Protein AF-A0A1F5NPY0-F1 (afdb_monomer_lite)

Secondary structure (DSSP, 8-state):
--TTTTS---HHHHHHHHHHHHHHHHHHHHHHHHHHHHH-GGGGGGHHHHHHHHHHHHHHHHHHHHHHHS-HHHHHHHHHHHHHHHHHHHHHTTT-SS--HHHHHHHHHHHHHHHHHHHHHHHHHHH-SS-HHHHHHHHHHHHHHHHHHHHHS---BPP-S-GGGGGGGG-B-SSPPHHHHHHHHHHHHHHHHHHHHHHH-----

Radius of gyration: 17.61 Å; chains: 1; bounding box: 34×52×44 Å

Structure (mmCIF, N/CA/C/O backbone):
data_AF-A0A1F5NPY0-F1
#
_entry.id   AF-A0A1F5NPY0-F1
#
loop_
_atom_site.group_PDB
_atom_site.id
_atom_site.type_symbol
_atom_site.label_atom_id
_atom_site.label_alt_id
_atom_site.label_comp_id
_atom_site.label_asym_id
_atom_site.label_entity_id
_atom_site.label_seq_id
_atom_site.pdbx_PDB_ins_code
_atom_site.Cartn_x
_atom_site.Cartn_y
_atom_site.Cartn_z
_atom_site.occupancy
_atom_site.B_iso_or_equiv
_atom_site.auth_seq_id
_atom_site.auth_comp_id
_atom_site.auth_asym_id
_atom_site.auth_atom_id
_atom_site.pdbx_PDB_model_num
ATOM 1 N N . MET A 1 1 ? -0.249 -7.96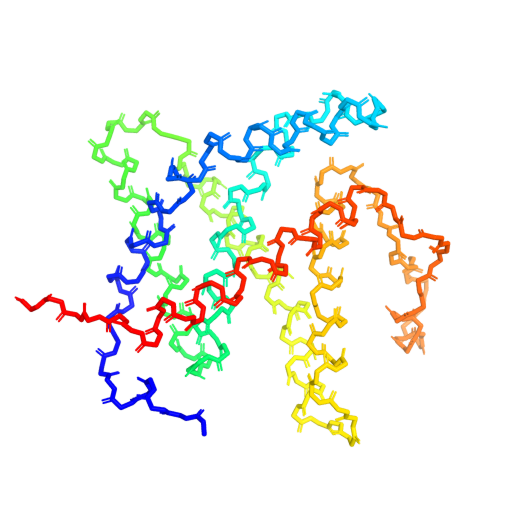4 24.743 1.00 43.44 1 MET A N 1
ATOM 2 C CA . MET A 1 1 ? 0.203 -7.054 23.668 1.00 43.44 1 MET A CA 1
ATOM 3 C C . MET A 1 1 ? -1.001 -6.257 23.129 1.00 43.44 1 MET A C 1
ATOM 5 O O . MET A 1 1 ? -1.410 -6.492 22.010 1.00 43.44 1 MET A O 1
ATOM 9 N N . PHE A 1 2 ? -1.607 -5.355 23.927 1.00 47.31 2 PHE A N 1
ATOM 10 C CA . PHE A 1 2 ? -2.921 -4.735 23.606 1.00 47.31 2 PHE A CA 1
ATOM 11 C C . PHE A 1 2 ? -3.105 -3.284 24.116 1.00 47.31 2 PHE A C 1
ATOM 13 O O . PHE A 1 2 ? -4.225 -2.804 24.258 1.00 47.31 2 PHE A O 1
ATOM 20 N N . ASN A 1 3 ? -2.031 -2.546 24.424 1.00 46.94 3 ASN A N 1
ATOM 21 C CA . ASN A 1 3 ? -2.170 -1.213 25.041 1.00 46.94 3 ASN A CA 1
ATOM 22 C C . ASN A 1 3 ? -2.621 -0.097 24.080 1.00 46.94 3 ASN A C 1
ATOM 24 O O . ASN A 1 3 ? -3.002 0.969 24.556 1.00 46.94 3 ASN A O 1
ATOM 28 N N . PHE A 1 4 ? -2.627 -0.329 22.763 1.00 49.50 4 PHE A N 1
ATOM 29 C CA . PHE A 1 4 ? -3.180 0.639 21.809 1.00 49.50 4 PHE A CA 1
ATOM 30 C C . PHE A 1 4 ? -4.717 0.693 21.881 1.00 49.50 4 PHE A C 1
ATOM 32 O O . PHE A 1 4 ? -5.277 1.781 21.843 1.00 49.50 4 PHE A O 1
ATOM 39 N N . LEU A 1 5 ? -5.384 -0.441 22.152 1.00 50.06 5 LEU A N 1
ATOM 40 C CA . LEU A 1 5 ? -6.846 -0.533 22.318 1.00 50.06 5 LEU A CA 1
ATOM 41 C C . LEU A 1 5 ? -7.403 0.317 23.475 1.00 50.06 5 LEU A C 1
ATOM 43 O O . LEU A 1 5 ? -8.583 0.654 23.479 1.00 50.06 5 LEU A O 1
ATOM 47 N N . LYS A 1 6 ? -6.579 0.657 24.479 1.00 50.97 6 LYS A N 1
ATOM 48 C CA . LYS A 1 6 ? -7.020 1.469 25.629 1.00 50.97 6 LYS A CA 1
ATOM 49 C C . LYS A 1 6 ? -7.107 2.962 25.314 1.00 50.97 6 LYS A C 1
ATOM 51 O O . LYS A 1 6 ? -7.792 3.688 26.030 1.00 50.97 6 LYS A O 1
ATOM 56 N N . LYS A 1 7 ? -6.418 3.433 24.272 1.00 59.09 7 LYS A N 1
ATOM 57 C CA . LYS A 1 7 ? -6.565 4.803 23.777 1.00 59.09 7 LYS A CA 1
ATOM 58 C C . LYS A 1 7 ? -7.704 4.791 22.760 1.00 59.09 7 LYS A C 1
ATOM 60 O O . LYS A 1 7 ? -7.683 3.977 21.845 1.00 59.09 7 LYS A O 1
ATOM 65 N N . LYS A 1 8 ? -8.697 5.677 22.897 1.00 63.88 8 LYS A N 1
ATOM 66 C CA . LYS A 1 8 ? -9.671 5.897 21.817 1.00 63.88 8 LYS A CA 1
ATOM 67 C C . LYS A 1 8 ? -8.909 6.442 20.615 1.00 63.88 8 LYS A C 1
ATOM 69 O O . LYS A 1 8 ? -8.527 7.605 20.607 1.00 63.88 8 LYS A O 1
ATOM 74 N N . VAL A 1 9 ? -8.641 5.580 19.647 1.00 70.00 9 VAL A N 1
ATOM 75 C CA . VAL A 1 9 ? -8.026 5.951 18.379 1.00 70.00 9 VAL A CA 1
ATOM 76 C C . VAL A 1 9 ? -9.065 6.706 17.563 1.00 70.00 9 VAL A C 1
ATOM 78 O O . VAL A 1 9 ? -10.183 6.224 17.431 1.00 70.00 9 VAL A O 1
ATOM 81 N N . ASN A 1 10 ? -8.721 7.880 17.035 1.00 84.94 10 ASN A N 1
ATOM 82 C CA . ASN A 1 10 ? -9.576 8.591 16.090 1.00 84.94 10 ASN A CA 1
ATOM 83 C C . ASN A 1 10 ? -9.236 8.120 14.662 1.00 84.94 10 ASN A C 1
ATOM 85 O O . ASN A 1 10 ? -8.173 8.493 14.152 1.00 84.94 10 ASN A O 1
ATOM 89 N N . PRO A 1 11 ? -10.102 7.327 13.998 1.00 86.44 11 PRO A N 1
ATOM 90 C CA . PRO A 1 11 ? -9.787 6.762 12.687 1.00 86.44 11 PRO A CA 1
ATOM 91 C C . PRO A 1 11 ? -9.548 7.831 11.619 1.00 86.44 11 PRO A C 1
ATOM 93 O O . PRO A 1 11 ? -8.717 7.643 10.736 1.00 86.44 11 PRO A O 1
ATOM 96 N N . PHE A 1 12 ? -10.216 8.984 11.732 1.00 87.75 12 PHE A N 1
ATOM 97 C CA . PHE A 1 12 ? -10.055 10.089 10.791 1.00 87.75 12 PHE A CA 1
ATOM 98 C C . PHE A 1 12 ? -8.667 10.729 10.886 1.00 87.75 12 PHE A C 1
ATOM 100 O O . PHE A 1 12 ? -8.057 11.017 9.862 1.00 87.75 12 PHE A O 1
ATOM 107 N N . GLN A 1 13 ? -8.137 10.920 12.097 1.00 86.81 13 GLN A N 1
ATOM 108 C CA . GLN A 1 13 ? -6.792 11.483 12.278 1.00 86.81 13 GLN A CA 1
ATOM 109 C C . GLN A 1 13 ? -5.709 10.547 11.735 1.00 86.81 13 GLN A C 1
ATOM 111 O O . GLN A 1 13 ? -4.764 11.008 11.099 1.00 86.81 13 GLN A O 1
ATOM 116 N N . ILE A 1 14 ? -5.864 9.235 11.935 1.00 88.81 14 ILE A N 1
ATOM 117 C CA . ILE A 1 14 ? -4.941 8.245 11.366 1.00 88.81 14 ILE A CA 1
ATOM 118 C C . ILE A 1 14 ? -5.037 8.223 9.844 1.00 88.81 14 ILE A C 1
ATOM 120 O O . ILE A 1 14 ? -4.008 8.221 9.175 1.00 88.81 14 ILE A O 1
ATOM 124 N N . ALA A 1 15 ? -6.248 8.246 9.290 1.00 90.00 15 ALA A N 1
ATOM 125 C CA . ALA A 1 15 ? -6.445 8.321 7.849 1.00 90.00 15 ALA A CA 1
ATOM 126 C C . ALA A 1 15 ? -5.827 9.593 7.249 1.00 90.00 15 ALA A C 1
ATOM 128 O O . ALA A 1 15 ? -5.142 9.520 6.233 1.00 90.00 15 ALA A O 1
ATOM 129 N N . ALA A 1 16 ? -6.009 10.746 7.898 1.00 88.94 16 ALA A N 1
ATOM 130 C CA . ALA A 1 16 ? -5.404 12.007 7.480 1.00 88.94 16 ALA A CA 1
ATOM 131 C C . ALA A 1 16 ? -3.873 11.942 7.502 1.00 88.94 16 ALA A C 1
ATOM 133 O O . ALA A 1 16 ? -3.231 12.351 6.538 1.00 88.94 16 ALA A O 1
ATOM 134 N N . TYR A 1 17 ? -3.299 11.374 8.566 1.00 90.50 17 TYR A N 1
ATOM 135 C CA . TYR A 1 17 ? -1.865 11.119 8.657 1.00 90.50 17 TYR A CA 1
ATOM 136 C C . TYR A 1 17 ? -1.388 10.237 7.495 1.00 90.50 17 TYR A C 1
ATOM 138 O O . TYR A 1 17 ? -0.549 10.667 6.707 1.00 90.50 17 TYR A O 1
ATOM 146 N N . LEU A 1 18 ? -1.982 9.052 7.327 1.00 91.38 18 LEU A N 1
ATOM 147 C CA . LEU A 1 18 ? -1.602 8.096 6.284 1.00 91.38 18 LEU A CA 1
ATOM 148 C C . LEU A 1 18 ? -1.729 8.666 4.869 1.00 91.38 18 LEU A C 1
ATOM 150 O O . LEU A 1 18 ? -0.873 8.391 4.034 1.00 91.38 18 LEU A O 1
ATOM 154 N N . ALA A 1 19 ? -2.743 9.491 4.601 1.00 88.88 19 ALA A N 1
ATOM 155 C CA . ALA A 1 19 ? -2.916 10.127 3.298 1.00 88.88 19 ALA A CA 1
ATOM 156 C C . ALA A 1 19 ? -1.770 11.087 2.935 1.00 88.88 19 ALA A C 1
ATOM 158 O O . ALA A 1 19 ? -1.502 11.303 1.753 1.00 88.88 19 ALA A O 1
ATOM 159 N N . MET A 1 20 ? -1.093 11.659 3.936 1.00 88.31 20 MET A N 1
ATOM 160 C CA . MET A 1 20 ? 0.010 12.604 3.750 1.00 88.31 20 MET A CA 1
ATOM 161 C C . MET A 1 20 ? 1.386 11.925 3.716 1.00 88.31 20 MET A C 1
ATOM 163 O O . MET A 1 20 ? 2.322 12.480 3.140 1.00 88.31 20 MET A O 1
ATOM 167 N N . GLU A 1 21 ? 1.529 10.738 4.307 1.00 90.44 21 GLU A N 1
ATOM 168 C CA . GLU A 1 21 ? 2.824 10.061 4.455 1.00 90.44 21 GLU A CA 1
ATOM 169 C C . GLU A 1 21 ? 3.577 9.805 3.144 1.00 90.44 21 GLU A C 1
ATOM 171 O O . GLU A 1 21 ? 4.777 10.083 3.124 1.00 90.44 21 GLU A O 1
ATOM 176 N N . PRO A 1 22 ? 2.948 9.355 2.037 1.00 88.88 22 PRO A N 1
ATOM 177 C CA . PRO A 1 22 ? 3.681 9.097 0.799 1.00 88.88 22 PRO A CA 1
ATOM 178 C C . PRO A 1 22 ? 4.497 10.301 0.318 1.00 88.88 22 PRO A C 1
ATOM 180 O O . PRO A 1 22 ? 5.628 10.138 -0.131 1.00 88.88 22 PRO A O 1
ATOM 183 N N . SER A 1 23 ? 3.977 11.521 0.501 1.00 87.31 23 SER A N 1
ATOM 184 C CA . SER A 1 23 ? 4.682 12.741 0.090 1.00 87.31 23 SER A CA 1
ATOM 185 C C . SER A 1 23 ? 5.976 12.982 0.873 1.00 87.31 23 SER A C 1
ATOM 187 O O . SER A 1 23 ? 6.938 13.499 0.314 1.00 87.31 23 SER A O 1
ATOM 189 N N . LYS A 1 24 ? 6.046 12.545 2.137 1.00 91.19 24 LYS A N 1
ATOM 190 C CA . LYS A 1 24 ? 7.250 12.659 2.976 1.00 91.19 24 LYS A CA 1
ATOM 191 C C . LYS A 1 24 ? 8.354 11.696 2.556 1.00 91.19 24 LYS A C 1
ATOM 193 O O . LYS A 1 24 ? 9.526 11.980 2.776 1.00 91.19 24 LYS A O 1
ATOM 198 N N . TYR A 1 25 ? 7.981 10.557 1.976 1.00 90.44 25 TYR A N 1
ATOM 199 C CA . TYR A 1 25 ? 8.923 9.525 1.549 1.00 90.44 25 TYR A CA 1
ATOM 200 C C . TYR A 1 25 ? 9.283 9.615 0.064 1.00 90.44 25 TYR A C 1
ATOM 202 O O . TYR A 1 25 ? 10.170 8.882 -0.367 1.00 90.44 25 TYR A O 1
ATOM 210 N N . MET A 1 26 ? 8.642 10.501 -0.709 1.00 90.12 26 MET A N 1
ATOM 211 C CA . MET A 1 26 ? 8.729 10.498 -2.172 1.00 90.12 26 MET A CA 1
ATOM 212 C C . MET A 1 26 ? 10.167 10.587 -2.696 1.00 90.12 26 MET A C 1
ATOM 214 O O . MET A 1 26 ? 10.553 9.767 -3.520 1.00 90.12 26 MET A O 1
ATOM 218 N N . GLU A 1 27 ? 10.996 11.489 -2.166 1.00 91.31 27 GLU A N 1
ATOM 219 C CA . GLU A 1 27 ? 12.409 11.602 -2.572 1.00 91.31 27 GLU A CA 1
ATOM 220 C C . GLU A 1 27 ? 13.181 10.288 -2.335 1.00 91.31 27 GLU A C 1
ATOM 222 O O . GLU A 1 27 ? 13.943 9.821 -3.184 1.00 91.31 27 GLU A O 1
ATOM 227 N N . GLY A 1 28 ? 12.938 9.640 -1.192 1.00 91.75 28 GLY A N 1
ATOM 228 C CA . GLY A 1 28 ? 13.537 8.347 -0.863 1.00 91.75 28 GLY A CA 1
ATOM 229 C C . GLY A 1 28 ? 13.037 7.215 -1.764 1.00 91.75 28 GLY A C 1
ATOM 230 O O . GLY A 1 28 ? 13.830 6.362 -2.165 1.00 91.75 28 GLY A O 1
ATOM 231 N N . ILE A 1 29 ? 11.747 7.223 -2.113 1.00 92.69 29 ILE A N 1
ATOM 232 C CA . ILE A 1 29 ? 11.144 6.269 -3.052 1.00 92.69 29 ILE A CA 1
ATOM 233 C C . ILE A 1 29 ? 11.759 6.444 -4.439 1.00 92.69 29 ILE A C 1
ATOM 235 O O . ILE A 1 29 ? 12.181 5.460 -5.037 1.00 92.69 29 ILE A O 1
ATOM 239 N N . GLU A 1 30 ? 11.863 7.677 -4.938 1.00 93.25 30 GLU A N 1
ATOM 240 C CA . GLU A 1 30 ? 12.435 7.969 -6.255 1.00 93.25 30 GLU A CA 1
ATOM 241 C C . GLU A 1 30 ? 13.884 7.511 -6.360 1.00 93.25 30 GLU A C 1
ATOM 243 O O . GLU A 1 30 ? 14.258 6.855 -7.337 1.00 93.25 30 GLU A O 1
ATOM 248 N N . LYS A 1 31 ? 14.687 7.796 -5.331 1.00 95.62 31 LYS A N 1
ATOM 249 C CA . LYS A 1 31 ? 16.066 7.320 -5.254 1.00 95.62 31 LYS A CA 1
ATOM 250 C C . LYS A 1 31 ? 16.124 5.794 -5.238 1.00 95.62 31 LYS A C 1
ATOM 252 O O . LYS A 1 31 ? 16.824 5.196 -6.047 1.00 95.62 31 LYS A O 1
ATOM 257 N N . SER A 1 32 ? 15.353 5.161 -4.355 1.00 94.69 32 SER A N 1
ATOM 258 C CA . SER A 1 32 ? 15.330 3.705 -4.210 1.00 94.69 32 SER A CA 1
ATOM 259 C C . SER A 1 32 ? 14.875 2.991 -5.488 1.00 94.69 32 SER A C 1
ATOM 261 O O . SER A 1 32 ? 15.451 1.968 -5.856 1.00 94.69 32 SER A O 1
ATOM 263 N N . ALA A 1 33 ? 13.871 3.533 -6.180 1.00 94.81 33 ALA A N 1
ATOM 264 C CA . ALA A 1 33 ? 13.400 3.014 -7.457 1.00 94.81 33 ALA A CA 1
ATOM 265 C C . ALA A 1 33 ? 14.458 3.192 -8.551 1.00 94.81 33 ALA A C 1
ATOM 267 O O . ALA A 1 33 ? 14.687 2.273 -9.327 1.00 94.81 33 ALA A O 1
ATOM 268 N N . THR A 1 34 ? 15.149 4.334 -8.590 1.00 96.00 34 THR A N 1
ATOM 269 C CA . THR A 1 34 ? 16.246 4.566 -9.544 1.00 96.00 34 THR A CA 1
ATOM 270 C C . THR A 1 34 ? 17.375 3.555 -9.336 1.00 96.00 34 THR A C 1
ATOM 272 O O . THR A 1 34 ? 17.750 2.864 -10.280 1.00 96.00 34 THR A O 1
ATOM 275 N N . ASP A 1 35 ? 17.817 3.358 -8.089 1.00 96.31 35 ASP A N 1
ATOM 276 C CA . ASP A 1 35 ? 18.845 2.366 -7.742 1.00 96.31 35 ASP A CA 1
ATOM 277 C C . ASP A 1 35 ? 18.436 0.931 -8.132 1.00 96.31 35 ASP A C 1
ATOM 279 O O . ASP A 1 35 ? 19.278 0.104 -8.496 1.00 96.31 35 ASP A O 1
ATOM 283 N N . PHE A 1 36 ? 17.142 0.605 -8.026 1.00 96.62 36 PHE A N 1
ATOM 284 C CA . PHE A 1 36 ? 16.595 -0.677 -8.468 1.00 96.62 36 PHE A CA 1
ATOM 285 C C . PHE A 1 36 ? 16.629 -0.812 -9.997 1.00 96.62 36 PHE A C 1
ATOM 287 O O . PHE A 1 36 ? 17.109 -1.826 -10.503 1.00 96.62 36 PHE A O 1
ATOM 294 N N . LEU A 1 37 ? 16.168 0.207 -10.725 1.00 96.94 37 LEU A N 1
ATOM 295 C CA . LEU A 1 37 ? 16.093 0.219 -12.190 1.00 96.94 37 LEU A CA 1
ATOM 296 C C . LEU A 1 37 ? 17.467 0.254 -12.870 1.00 96.94 37 LEU A C 1
ATOM 298 O O . LEU A 1 37 ? 17.612 -0.229 -13.994 1.00 96.94 37 LEU A O 1
ATOM 302 N N . ASP A 1 38 ? 18.482 0.800 -12.203 1.00 96.50 38 ASP A N 1
ATOM 303 C CA . ASP A 1 38 ? 19.866 0.752 -12.681 1.00 96.50 38 ASP A CA 1
ATOM 304 C C . ASP A 1 38 ? 20.444 -0.665 -12.630 1.00 96.50 38 ASP A C 1
ATOM 306 O O . ASP A 1 38 ? 21.242 -1.040 -13.489 1.00 96.50 38 ASP A O 1
ATOM 310 N N . LYS A 1 39 ? 20.012 -1.471 -11.653 1.00 96.88 39 LYS A N 1
ATOM 311 C CA . LYS A 1 39 ? 20.426 -2.873 -11.497 1.00 96.88 39 LYS A CA 1
ATOM 312 C C . LYS A 1 39 ? 19.574 -3.850 -12.306 1.00 96.88 39 LYS A C 1
ATOM 314 O O . LYS A 1 39 ? 20.057 -4.934 -12.606 1.00 96.88 39 LYS A O 1
ATOM 319 N N . ASN A 1 40 ? 18.340 -3.469 -12.637 1.00 95.88 40 ASN A N 1
ATOM 320 C CA . ASN A 1 40 ? 17.355 -4.312 -13.319 1.00 95.88 40 ASN A CA 1
ATOM 321 C C . ASN A 1 40 ? 16.728 -3.521 -14.490 1.00 95.88 40 ASN A C 1
ATOM 323 O O . ASN A 1 40 ? 15.590 -3.040 -14.392 1.00 95.88 40 ASN A O 1
ATOM 327 N N . PRO A 1 41 ? 17.494 -3.284 -15.575 1.00 95.56 41 PRO A N 1
ATOM 328 C CA . PRO A 1 41 ? 17.097 -2.397 -16.669 1.00 95.56 41 PRO A CA 1
ATOM 329 C C . PRO A 1 41 ? 15.832 -2.846 -17.416 1.00 95.56 41 PRO A C 1
ATOM 331 O O . PRO A 1 41 ? 15.166 -2.011 -18.027 1.00 95.56 41 PRO A O 1
ATOM 334 N N . GLU A 1 42 ? 15.468 -4.125 -17.345 1.00 93.75 42 GLU A N 1
ATOM 335 C CA . GLU A 1 42 ? 14.247 -4.701 -17.913 1.00 93.75 42 GLU A CA 1
ATOM 336 C C . GLU A 1 42 ? 12.952 -4.109 -17.327 1.00 93.75 42 GLU A C 1
ATOM 338 O O . GLU A 1 42 ? 11.900 -4.202 -17.955 1.00 93.75 42 GLU A O 1
ATOM 343 N N . TYR A 1 43 ? 13.023 -3.449 -16.165 1.00 94.06 43 TYR A N 1
ATOM 344 C CA . TYR A 1 43 ? 11.882 -2.788 -15.520 1.00 94.06 43 TYR A CA 1
ATOM 345 C C . TYR A 1 43 ? 11.780 -1.284 -15.815 1.00 94.06 43 TYR A C 1
ATOM 347 O O . TYR A 1 43 ? 10.871 -0.626 -15.307 1.00 94.06 43 TYR A O 1
ATOM 355 N N . ARG A 1 44 ? 12.690 -0.697 -16.608 1.00 93.38 44 ARG A N 1
ATOM 356 C CA . ARG A 1 44 ? 12.763 0.769 -16.803 1.00 93.38 44 ARG A CA 1
ATOM 357 C C . ARG A 1 44 ? 11.476 1.388 -17.337 1.00 93.38 44 ARG A C 1
ATOM 359 O O . ARG A 1 44 ? 11.073 2.444 -16.848 1.00 93.38 44 ARG A O 1
ATOM 366 N N . ASP A 1 45 ? 10.799 0.709 -18.257 1.00 93.88 45 ASP A N 1
ATOM 367 C CA . ASP A 1 45 ? 9.533 1.184 -18.834 1.00 93.88 45 ASP A CA 1
ATOM 368 C C . ASP A 1 45 ? 8.387 1.206 -17.807 1.00 93.88 45 ASP A C 1
ATOM 370 O O . ASP A 1 45 ? 7.386 1.899 -17.984 1.00 93.88 45 ASP A O 1
ATOM 374 N N . LEU A 1 46 ? 8.557 0.501 -16.685 1.00 92.88 46 LEU A N 1
ATOM 375 C CA . LEU A 1 46 ? 7.588 0.403 -15.596 1.00 92.88 46 LEU A CA 1
ATOM 376 C C . LEU A 1 46 ? 7.867 1.410 -14.471 1.00 92.88 46 LEU A C 1
ATOM 378 O O . LEU A 1 46 ? 7.164 1.400 -13.462 1.00 92.88 46 LEU A O 1
ATOM 382 N N . ARG A 1 47 ? 8.847 2.318 -14.624 1.00 93.62 47 ARG A N 1
ATOM 383 C CA . ARG A 1 47 ? 9.266 3.270 -13.576 1.00 93.62 47 ARG A CA 1
ATOM 384 C C . ARG A 1 47 ? 8.096 3.983 -12.902 1.00 93.62 47 ARG A C 1
ATOM 386 O O . ARG A 1 47 ? 8.016 3.996 -11.679 1.00 93.62 47 ARG A O 1
ATOM 393 N N . ASN A 1 48 ? 7.203 4.589 -13.682 1.00 89.94 48 ASN A N 1
ATOM 394 C CA . ASN A 1 48 ? 6.102 5.372 -13.116 1.00 89.94 48 ASN A CA 1
ATOM 395 C C . ASN A 1 48 ? 5.109 4.482 -12.360 1.00 89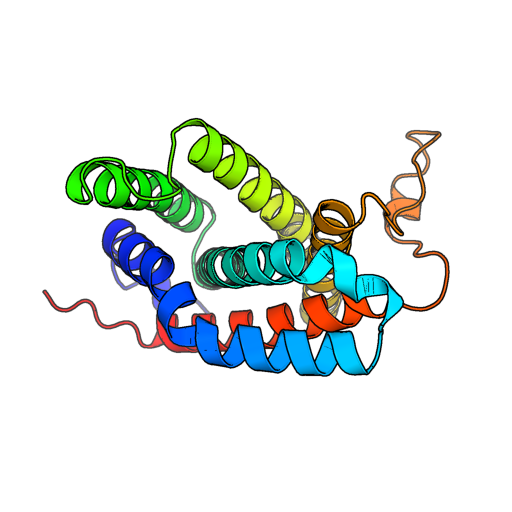.94 48 ASN A C 1
ATOM 397 O O . ASN A 1 48 ? 4.663 4.854 -11.283 1.00 89.94 48 ASN A O 1
ATOM 401 N N . GLN A 1 49 ? 4.844 3.275 -12.866 1.00 89.88 49 GLN A N 1
ATOM 402 C CA . GLN A 1 49 ? 3.989 2.306 -12.179 1.00 89.88 49 GLN A CA 1
ATOM 403 C C . GLN A 1 49 ? 4.623 1.840 -10.864 1.00 89.88 49 GLN A C 1
ATOM 405 O O . GLN A 1 49 ? 3.931 1.751 -9.858 1.00 89.88 49 GLN A O 1
ATOM 410 N N . ILE A 1 50 ? 5.940 1.611 -10.840 1.00 92.31 50 ILE A N 1
ATOM 411 C CA . ILE A 1 50 ? 6.674 1.272 -9.614 1.00 92.31 50 ILE A CA 1
ATOM 412 C C . ILE A 1 50 ? 6.558 2.407 -8.589 1.00 92.31 50 ILE A C 1
ATOM 414 O O . ILE A 1 50 ? 6.242 2.148 -7.431 1.00 92.31 50 ILE A O 1
ATOM 418 N N . LEU A 1 51 ? 6.772 3.663 -8.995 1.00 91.56 51 LEU A N 1
ATOM 419 C CA . LEU A 1 51 ? 6.644 4.815 -8.094 1.00 91.56 51 LEU A CA 1
ATOM 420 C C . LEU A 1 51 ? 5.220 4.971 -7.549 1.00 91.56 51 LEU A C 1
ATOM 422 O O . LEU A 1 51 ? 5.044 5.241 -6.360 1.00 91.56 51 LEU A O 1
ATOM 426 N N . ASP A 1 52 ? 4.212 4.778 -8.397 1.00 86.81 52 ASP A N 1
ATOM 427 C CA . ASP A 1 52 ? 2.809 4.825 -7.993 1.00 86.81 52 ASP A CA 1
ATOM 428 C C . ASP A 1 52 ? 2.478 3.694 -7.006 1.00 86.81 52 ASP A C 1
ATOM 430 O O . ASP A 1 52 ? 1.880 3.942 -5.958 1.00 86.81 52 ASP A O 1
ATOM 434 N N . GLU A 1 53 ? 2.917 2.459 -7.271 1.00 87.62 53 GLU A N 1
ATOM 435 C CA . GLU A 1 53 ? 2.707 1.334 -6.351 1.00 87.62 53 GLU A CA 1
ATOM 436 C C . GLU A 1 53 ? 3.446 1.488 -5.025 1.00 87.62 53 GLU A C 1
ATOM 438 O O . GLU A 1 53 ? 2.911 1.110 -3.984 1.00 87.62 53 GLU A O 1
ATOM 443 N N . MET A 1 54 ? 4.634 2.091 -5.006 1.00 90.62 54 MET A N 1
ATOM 444 C CA . MET A 1 54 ? 5.346 2.340 -3.751 1.00 90.62 54 MET A CA 1
ATOM 445 C C . MET A 1 54 ? 4.586 3.303 -2.831 1.00 90.62 54 MET A C 1
ATOM 447 O O . MET A 1 54 ? 4.580 3.102 -1.614 1.00 90.62 54 MET A O 1
ATOM 451 N N . GLN A 1 55 ? 3.875 4.292 -3.381 1.00 87.94 55 GLN A N 1
ATOM 452 C CA . GLN A 1 55 ? 2.984 5.147 -2.588 1.00 87.94 55 GLN A CA 1
ATOM 453 C C . GLN A 1 55 ? 1.830 4.334 -1.983 1.00 87.94 55 GLN A C 1
ATOM 455 O O . GLN A 1 55 ? 1.500 4.501 -0.805 1.00 87.94 55 GLN A O 1
ATOM 460 N N . TRP A 1 56 ? 1.263 3.402 -2.755 1.00 85.62 56 TRP A N 1
ATOM 461 C CA . TRP A 1 56 ? 0.213 2.502 -2.277 1.00 85.62 56 TRP A CA 1
ATOM 462 C C . TRP A 1 56 ? 0.687 1.550 -1.188 1.00 85.62 56 TRP A C 1
ATOM 464 O O . TRP A 1 56 ? -0.016 1.351 -0.194 1.00 85.62 56 TRP A O 1
ATOM 474 N N . ILE A 1 57 ? 1.897 1.015 -1.334 1.00 88.50 57 ILE A N 1
ATOM 475 C CA . ILE A 1 57 ? 2.521 0.143 -0.342 1.00 88.50 57 ILE A CA 1
ATOM 476 C C . ILE A 1 57 ? 2.638 0.854 1.007 1.00 88.50 57 ILE A C 1
ATOM 478 O O . ILE A 1 57 ? 2.326 0.248 2.030 1.00 88.50 57 ILE A O 1
ATOM 482 N N . ILE A 1 58 ? 3.030 2.131 1.031 1.00 91.19 58 ILE A N 1
ATOM 483 C CA . ILE A 1 58 ? 3.156 2.908 2.275 1.00 91.19 58 ILE A CA 1
ATOM 484 C C . ILE A 1 58 ? 1.813 2.986 3.006 1.00 91.19 58 ILE A C 1
ATOM 486 O O . ILE A 1 58 ? 1.731 2.654 4.191 1.00 91.19 58 ILE A O 1
ATOM 490 N N . ILE A 1 59 ? 0.745 3.358 2.296 1.00 89.31 59 ILE A N 1
ATOM 491 C CA . ILE A 1 59 ? -0.601 3.479 2.874 1.00 89.31 59 ILE A CA 1
ATOM 492 C C . ILE A 1 59 ? -1.079 2.119 3.397 1.00 89.31 59 ILE A C 1
ATOM 494 O O . ILE A 1 59 ? -1.524 2.012 4.543 1.00 89.31 59 ILE A O 1
ATOM 498 N N . ALA A 1 60 ? -0.929 1.065 2.589 1.00 87.19 60 ALA A N 1
ATOM 499 C CA . ALA A 1 60 ? -1.323 -0.292 2.952 1.00 87.19 60 ALA A CA 1
ATOM 500 C C . ALA A 1 60 ? -0.551 -0.810 4.177 1.00 87.19 60 ALA A C 1
ATOM 502 O O . ALA A 1 60 ? -1.153 -1.376 5.089 1.00 87.19 60 ALA A O 1
ATOM 503 N N . CYS A 1 61 ? 0.760 -0.555 4.263 1.00 90.38 61 CYS A N 1
ATOM 504 C CA . CYS A 1 61 ? 1.574 -0.896 5.434 1.00 90.38 61 CYS A CA 1
ATOM 505 C C . CYS A 1 61 ? 1.083 -0.185 6.702 1.00 90.38 61 CYS A C 1
ATOM 507 O O . CYS A 1 61 ? 1.090 -0.776 7.787 1.00 90.38 61 CYS A O 1
ATOM 509 N N . GLY A 1 62 ? 0.619 1.059 6.574 1.00 90.50 62 GLY A N 1
ATOM 510 C CA . GLY A 1 62 ? -0.030 1.804 7.647 1.00 90.50 62 GLY A CA 1
ATOM 511 C C . GLY A 1 62 ? -1.304 1.124 8.150 1.00 90.50 62 GLY A C 1
ATOM 512 O O . GLY A 1 62 ? -1.426 0.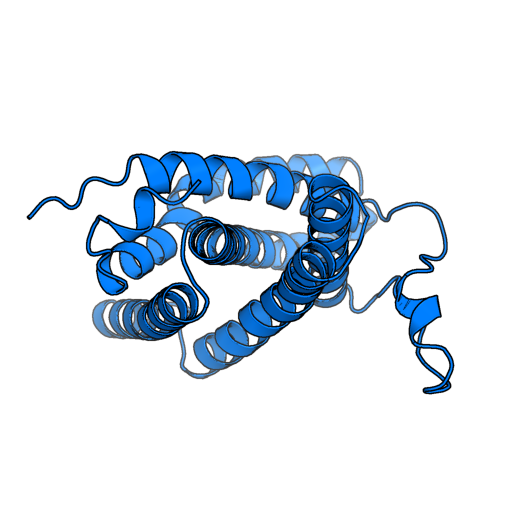824 9.340 1.00 90.50 62 GLY A O 1
ATOM 513 N N . VAL A 1 63 ? -2.227 0.801 7.242 1.00 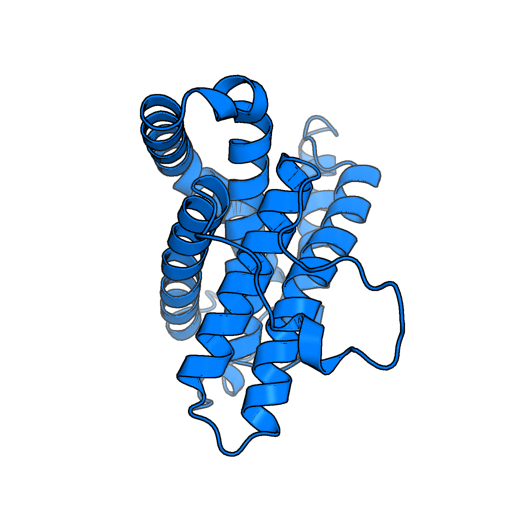87.38 63 VAL A N 1
ATOM 514 C CA . VAL A 1 63 ? -3.484 0.104 7.569 1.00 87.38 63 VAL A CA 1
ATOM 515 C C . VAL A 1 63 ? -3.218 -1.271 8.196 1.00 87.38 63 VAL A C 1
ATOM 517 O O . VAL A 1 63 ? -3.781 -1.603 9.243 1.00 87.38 63 VAL A O 1
ATOM 520 N N . ILE A 1 64 ? -2.288 -2.041 7.625 1.00 85.38 64 ILE A N 1
ATOM 521 C CA . ILE A 1 64 ? -1.817 -3.322 8.169 1.00 85.38 64 ILE A CA 1
ATOM 522 C C . ILE A 1 64 ? -1.285 -3.151 9.598 1.00 85.38 64 ILE A C 1
ATOM 524 O O . ILE A 1 64 ? -1.584 -3.951 10.484 1.00 85.38 64 ILE A O 1
ATOM 528 N N . SER A 1 65 ? -0.524 -2.091 9.859 1.00 87.12 65 SER A N 1
ATOM 529 C CA . SER A 1 65 ? 0.034 -1.827 11.188 1.00 87.12 65 SER A CA 1
ATOM 530 C C . SER A 1 65 ? -1.049 -1.549 12.225 1.00 87.12 65 SER A C 1
ATOM 532 O O . SER A 1 65 ? -0.970 -2.073 13.339 1.00 87.12 65 SER A O 1
ATOM 534 N N . ILE A 1 66 ? -2.097 -0.803 11.859 1.00 84.62 66 ILE A N 1
ATOM 535 C CA . ILE A 1 66 ? -3.284 -0.624 12.708 1.00 84.62 66 ILE A CA 1
ATOM 536 C C . ILE A 1 66 ? -3.964 -1.961 12.958 1.00 84.62 66 ILE A C 1
ATOM 538 O O . ILE A 1 66 ? -4.260 -2.286 14.108 1.00 84.62 66 ILE A O 1
ATOM 542 N N . ARG A 1 67 ? -4.143 -2.773 11.917 1.00 79.81 67 ARG A N 1
ATOM 543 C CA . ARG A 1 67 ? -4.740 -4.102 12.041 1.00 79.81 67 ARG A CA 1
ATOM 544 C C . ARG A 1 67 ? -3.958 -5.020 12.986 1.00 79.81 67 ARG A C 1
ATOM 546 O O . ARG A 1 67 ? -4.566 -5.751 13.758 1.00 79.81 67 ARG A O 1
ATOM 553 N N . ILE A 1 68 ? -2.626 -4.961 12.976 1.00 79.00 68 ILE A N 1
ATOM 554 C CA . ILE A 1 68 ? -1.770 -5.725 13.900 1.00 79.00 68 ILE A CA 1
ATOM 555 C C . ILE A 1 68 ? -1.903 -5.224 15.347 1.00 79.00 68 ILE A C 1
ATOM 557 O O . ILE A 1 68 ? -1.792 -6.015 16.283 1.00 79.00 68 ILE A O 1
ATOM 561 N N . LEU A 1 69 ? -2.069 -3.914 15.548 1.00 79.12 69 LEU A N 1
ATOM 562 C CA . LEU A 1 69 ? -2.089 -3.285 16.875 1.00 79.12 69 LEU A CA 1
ATOM 563 C C . LEU A 1 69 ? -3.481 -3.213 17.520 1.00 79.12 69 LEU A C 1
ATOM 565 O O . LEU A 1 69 ? -3.569 -2.959 18.725 1.00 79.12 69 LEU A O 1
ATOM 569 N N . SER A 1 70 ? -4.541 -3.384 16.733 1.00 77.88 70 SER A N 1
ATOM 570 C CA . SER A 1 70 ? -5.935 -3.206 17.144 1.00 77.88 70 SER A CA 1
ATOM 571 C C . SER A 1 70 ? -6.814 -4.372 16.668 1.00 77.88 70 SER A C 1
ATOM 573 O O . SER A 1 70 ? -6.388 -5.523 16.741 1.00 77.88 70 SER A O 1
ATOM 575 N N . ASP A 1 71 ? -8.046 -4.096 16.236 1.00 72.06 71 ASP A N 1
ATOM 576 C CA . ASP A 1 71 ? -9.005 -5.083 15.755 1.00 72.06 71 ASP A CA 1
ATOM 577 C C . ASP A 1 71 ? -9.430 -4.819 14.300 1.00 72.06 71 ASP A C 1
ATOM 579 O O . ASP A 1 71 ? -9.064 -3.828 13.662 1.00 72.06 71 ASP A O 1
ATOM 583 N N . ILE A 1 72 ? -10.220 -5.754 13.768 1.00 74.88 72 ILE A N 1
ATOM 584 C CA . ILE A 1 72 ? -10.740 -5.703 12.399 1.00 74.88 72 ILE A CA 1
ATOM 585 C C . ILE A 1 72 ? -11.579 -4.453 12.155 1.00 74.88 72 ILE A C 1
ATOM 587 O O . ILE A 1 72 ? -11.556 -3.881 11.068 1.00 74.88 72 ILE A O 1
ATOM 591 N N . LYS A 1 73 ? -12.348 -4.057 13.167 1.00 81.69 73 LYS A N 1
ATOM 592 C CA . LYS A 1 73 ? -13.296 -2.957 13.074 1.00 81.69 73 LYS A CA 1
ATOM 593 C C . LYS A 1 73 ? -12.556 -1.631 12.921 1.00 81.69 73 LYS A C 1
ATOM 595 O O . LYS A 1 73 ? -12.858 -0.869 12.014 1.00 81.69 73 LYS A O 1
ATOM 600 N N . THR A 1 74 ? -11.544 -1.409 13.751 1.00 81.50 74 THR A N 1
ATOM 601 C CA . THR A 1 74 ? -10.731 -0.192 13.756 1.00 81.50 74 THR A CA 1
ATOM 602 C C . THR A 1 74 ? -9.970 -0.027 12.443 1.00 81.50 74 THR A C 1
ATOM 604 O O . THR A 1 74 ? -9.938 1.075 11.899 1.00 81.50 74 THR A O 1
ATOM 607 N N . SER A 1 75 ? -9.388 -1.104 11.893 1.00 81.44 75 SER A N 1
ATOM 608 C CA . SER A 1 75 ? -8.700 -1.016 10.594 1.00 81.44 75 SER A CA 1
ATOM 609 C C . SER A 1 75 ? -9.668 -0.620 9.476 1.00 81.44 75 SER A C 1
ATOM 611 O O . SER A 1 75 ? -9.391 0.328 8.747 1.00 81.44 75 SER A O 1
ATOM 613 N N . LYS A 1 76 ? -10.849 -1.251 9.426 1.00 83.62 76 LYS A N 1
ATOM 614 C CA . LYS A 1 76 ? -11.899 -0.922 8.451 1.00 83.62 76 LYS A CA 1
ATOM 615 C C . LYS A 1 76 ? -12.402 0.511 8.578 1.00 83.62 76 LYS A C 1
ATOM 617 O O . LYS A 1 76 ? -12.658 1.165 7.574 1.00 83.62 76 LYS A O 1
ATOM 622 N N . GLU A 1 77 ? -12.541 1.019 9.799 1.00 88.19 77 GLU A N 1
ATOM 623 C CA . GLU A 1 77 ? -12.914 2.418 10.011 1.00 88.19 77 GLU A CA 1
ATOM 624 C C . GLU A 1 77 ? -11.839 3.365 9.455 1.00 88.19 77 GLU A C 1
ATOM 626 O O . GLU A 1 77 ? -12.181 4.329 8.777 1.00 88.19 77 GLU A O 1
ATOM 631 N N . VAL A 1 78 ? -10.546 3.083 9.669 1.00 88.75 78 VAL A N 1
ATOM 632 C CA . VAL A 1 78 ? -9.447 3.876 9.081 1.00 88.75 78 VAL A CA 1
ATOM 633 C C . VAL A 1 78 ? -9.471 3.813 7.551 1.00 88.75 78 VAL A C 1
ATOM 635 O O . VAL A 1 78 ? -9.343 4.851 6.905 1.00 88.75 78 VAL A O 1
ATOM 638 N N . GLU A 1 79 ? -9.679 2.631 6.970 1.00 87.00 79 GLU A N 1
ATOM 639 C CA . GLU A 1 79 ? -9.814 2.432 5.518 1.00 87.00 79 GLU A CA 1
ATOM 640 C C . GLU A 1 79 ? -10.958 3.280 4.937 1.00 87.00 79 GLU A C 1
ATOM 642 O O . GLU A 1 79 ? -10.768 4.017 3.970 1.00 87.00 79 GLU A O 1
ATOM 647 N N . GLN A 1 80 ? -12.127 3.274 5.581 1.00 88.75 80 GLN A N 1
ATOM 648 C CA . GLN A 1 80 ? -13.259 4.111 5.175 1.00 88.75 80 GLN A CA 1
ATOM 649 C C . GLN A 1 80 ? -12.943 5.607 5.291 1.00 88.75 80 GLN A C 1
ATOM 651 O O . GLN A 1 80 ? -13.288 6.389 4.404 1.00 88.75 80 GLN A O 1
ATOM 656 N N . GLN A 1 81 ? -12.266 6.025 6.365 1.00 91.50 81 GLN A N 1
ATOM 657 C CA . GLN A 1 81 ? -11.875 7.425 6.530 1.00 91.50 81 GLN A CA 1
ATOM 658 C C . GLN A 1 81 ? -10.807 7.862 5.517 1.00 91.50 81 GLN A C 1
ATOM 660 O O . GLN A 1 81 ? -10.813 9.026 5.121 1.00 91.50 81 GLN A O 1
ATOM 665 N N . LEU A 1 82 ? -9.934 6.966 5.042 1.00 90.25 82 LEU A N 1
ATOM 666 C CA . LEU A 1 82 ? -8.961 7.271 3.984 1.00 90.25 82 LEU A CA 1
ATOM 667 C C . LEU A 1 82 ? -9.655 7.721 2.695 1.00 90.25 82 LEU A C 1
ATOM 669 O O . LEU A 1 82 ? -9.267 8.735 2.113 1.00 90.25 82 LEU A O 1
ATOM 673 N N . LEU A 1 83 ? -10.728 7.032 2.293 1.00 87.50 83 LEU A N 1
ATOM 674 C CA . LEU A 1 83 ? -11.525 7.414 1.122 1.00 87.50 83 LEU A CA 1
ATOM 675 C C . LEU A 1 83 ? -12.130 8.817 1.286 1.00 87.50 83 LEU A C 1
ATOM 677 O O . LEU A 1 83 ? -12.076 9.638 0.367 1.00 87.50 83 LEU A O 1
ATOM 681 N N . VAL A 1 84 ? -12.647 9.120 2.481 1.00 90.25 84 VAL A N 1
ATOM 682 C CA . VAL A 1 84 ? -13.197 10.444 2.813 1.00 90.25 84 VAL A CA 1
ATOM 683 C C . VAL A 1 84 ? -12.115 11.523 2.750 1.00 90.25 84 VAL A C 1
ATOM 685 O O . VAL A 1 84 ? -12.346 12.593 2.187 1.00 90.25 84 VAL A O 1
ATOM 688 N N . VAL A 1 85 ? -10.933 11.263 3.310 1.00 90.69 85 VAL A N 1
ATOM 689 C CA . VAL A 1 85 ? -9.809 12.208 3.305 1.00 90.69 85 VAL A CA 1
ATOM 690 C C . VAL A 1 85 ? -9.351 12.502 1.879 1.00 90.69 85 VAL A C 1
ATOM 692 O O . VAL A 1 85 ? -9.237 13.672 1.518 1.00 90.69 85 VAL A O 1
ATOM 695 N N . TYR A 1 86 ? -9.142 11.483 1.046 1.00 88.31 86 TYR A N 1
ATOM 696 C CA . TYR A 1 86 ? -8.712 11.696 -0.335 1.00 88.31 86 TYR A CA 1
ATOM 697 C C . TYR A 1 86 ? -9.749 12.442 -1.170 1.00 88.31 86 TYR A C 1
ATOM 699 O O . TYR A 1 86 ? -9.385 13.359 -1.908 1.00 88.31 86 TYR A O 1
ATOM 707 N N . SER A 1 87 ? -11.034 12.120 -1.001 1.00 87.44 87 SER A N 1
ATOM 708 C CA . SER A 1 87 ? -12.120 12.875 -1.627 1.00 87.44 87 SER A CA 1
ATOM 709 C C . SER A 1 87 ? -12.093 14.348 -1.204 1.00 87.44 87 SER A C 1
ATOM 711 O O . SER A 1 87 ? -12.161 15.234 -2.055 1.00 87.44 87 SER A O 1
ATOM 713 N N . ARG A 1 88 ? -11.891 14.640 0.089 1.00 89.31 88 ARG A N 1
ATOM 714 C CA . ARG A 1 88 ? -11.748 16.024 0.570 1.00 89.31 88 ARG A CA 1
ATOM 715 C C . ARG A 1 88 ? -10.539 16.723 -0.036 1.00 89.31 88 ARG A C 1
ATOM 717 O O . ARG A 1 88 ? -10.683 17.859 -0.465 1.00 89.31 88 ARG A O 1
ATOM 724 N N . ILE A 1 89 ? -9.381 16.064 -0.096 1.00 86.69 89 ILE A N 1
ATOM 725 C CA . ILE A 1 89 ? -8.174 16.622 -0.721 1.00 86.69 89 ILE A CA 1
ATOM 726 C C . ILE A 1 89 ? -8.432 16.934 -2.201 1.00 86.69 89 ILE A C 1
ATOM 728 O O . ILE A 1 89 ? -7.982 17.965 -2.694 1.00 86.69 89 ILE A O 1
ATOM 732 N N . HIS A 1 90 ? -9.166 16.074 -2.910 1.00 87.19 90 HIS A N 1
ATOM 733 C CA . HIS A 1 90 ? -9.549 16.319 -4.297 1.00 87.19 90 HIS A CA 1
ATOM 734 C C . HIS A 1 90 ? -10.414 17.569 -4.447 1.00 87.19 90 HIS A C 1
ATOM 736 O O . HIS A 1 90 ? -10.086 18.453 -5.240 1.00 87.19 90 HIS A O 1
ATOM 742 N N . GLU A 1 91 ? -11.480 17.673 -3.655 1.00 86.88 91 GLU A N 1
ATOM 743 C CA . GLU A 1 91 ? -12.400 18.810 -3.703 1.00 86.88 91 GLU A CA 1
ATOM 744 C C . GLU A 1 91 ? -11.708 20.123 -3.303 1.00 86.88 91 GLU A C 1
ATOM 746 O O . GLU A 1 91 ? -11.823 21.121 -4.014 1.00 86.88 91 GLU A O 1
ATOM 751 N N . THR A 1 92 ? -10.915 20.130 -2.225 1.00 89.50 92 THR A N 1
ATOM 752 C CA . THR A 1 92 ? -10.215 21.343 -1.760 1.00 89.50 92 THR A CA 1
ATOM 753 C C . THR A 1 92 ? -9.137 21.824 -2.727 1.00 89.50 92 THR A C 1
ATOM 755 O O . THR A 1 92 ? -8.851 23.017 -2.780 1.00 89.50 92 THR A O 1
ATOM 758 N N . ASN A 1 93 ? -8.575 20.929 -3.541 1.00 84.19 93 ASN A N 1
ATOM 759 C CA . ASN A 1 93 ? -7.625 21.270 -4.599 1.00 84.19 93 ASN A CA 1
ATOM 760 C C . ASN A 1 93 ? -8.307 21.540 -5.951 1.00 84.19 93 ASN A C 1
ATOM 762 O O . ASN A 1 93 ? -7.685 21.376 -7.004 1.00 84.19 93 ASN A O 1
ATOM 766 N N . ASN A 1 94 ? -9.579 21.953 -5.954 1.00 87.56 94 ASN A N 1
ATOM 767 C CA . ASN A 1 94 ? -10.347 22.255 -7.166 1.00 87.56 94 ASN A CA 1
ATOM 768 C C . ASN A 1 94 ? -10.346 21.101 -8.181 1.00 87.56 94 ASN A C 1
ATOM 770 O O . ASN A 1 94 ? -10.263 21.335 -9.388 1.00 87.56 94 ASN A O 1
ATOM 774 N N . LYS A 1 95 ? -10.388 19.854 -7.698 1.00 84.94 95 LYS A N 1
ATOM 775 C CA . LYS A 1 95 ? -10.410 18.632 -8.519 1.00 84.94 95 LYS A CA 1
ATOM 776 C C . LYS A 1 95 ? -9.163 18.433 -9.391 1.00 84.94 95 LYS A C 1
ATOM 778 O O . LYS A 1 95 ? -9.208 17.724 -10.391 1.00 84.94 95 LYS A O 1
ATOM 783 N N . LYS A 1 96 ? -8.033 19.044 -9.013 1.00 80.69 96 LYS A N 1
ATOM 784 C CA . LYS A 1 96 ? -6.754 18.948 -9.745 1.00 80.69 96 LYS A CA 1
ATOM 785 C C . LYS A 1 96 ? -5.834 17.817 -9.272 1.00 80.69 96 LYS A C 1
ATOM 787 O O . LYS A 1 96 ? -4.735 17.676 -9.797 1.00 80.69 96 LYS A O 1
ATOM 792 N N . THR A 1 97 ? -6.245 17.030 -8.280 1.00 79.50 97 THR A N 1
ATOM 793 C CA . THR A 1 97 ? -5.477 15.865 -7.802 1.00 79.50 97 THR A CA 1
ATOM 794 C C . THR A 1 97 ? -5.912 14.592 -8.536 1.00 79.50 97 THR A C 1
ATOM 796 O O . THR A 1 97 ? -7.036 14.541 -9.039 1.00 79.50 97 THR A O 1
ATOM 799 N N . PRO A 1 98 ? -5.089 13.527 -8.552 1.00 73.31 98 PRO A N 1
ATOM 800 C CA . PRO A 1 98 ? -5.458 12.250 -9.172 1.00 73.31 98 PRO A CA 1
ATOM 801 C C . PRO A 1 98 ? -6.534 11.459 -8.402 1.00 73.31 98 PRO A C 1
ATOM 803 O O . PRO A 1 98 ? -6.949 10.399 -8.859 1.00 73.31 98 PRO A O 1
ATOM 806 N N . PHE A 1 99 ? -7.012 11.958 -7.256 1.00 81.94 99 PHE A N 1
ATOM 807 C CA . PHE A 1 99 ? -7.942 11.277 -6.343 1.00 81.94 99 PHE A CA 1
ATOM 808 C C . PHE A 1 99 ? -9.409 11.325 -6.809 1.00 81.94 99 PHE A C 1
ATOM 810 O O . PHE A 1 99 ? -10.311 11.700 -6.060 1.00 81.94 99 PHE A O 1
ATOM 817 N N . THR A 1 100 ? -9.648 10.965 -8.067 1.00 78.50 100 THR A N 1
ATOM 818 C CA . THR A 1 100 ? -10.984 10.897 -8.671 1.00 78.50 100 THR A CA 1
ATOM 819 C C . THR A 1 100 ? -11.818 9.747 -8.079 1.00 78.50 100 THR A C 1
ATOM 821 O O . THR A 1 100 ? -11.261 8.828 -7.477 1.00 78.50 100 THR A O 1
ATOM 824 N N . PRO A 1 101 ? -13.151 9.716 -8.277 1.00 77.00 101 PRO A N 1
ATOM 825 C CA . PRO A 1 101 ? -13.976 8.584 -7.842 1.00 77.00 101 PRO A CA 1
ATOM 826 C C . PRO A 1 101 ? -13.480 7.217 -8.348 1.00 77.00 101 PRO A C 1
ATOM 828 O O . PRO A 1 101 ? -13.472 6.248 -7.592 1.00 77.00 101 PRO A O 1
ATOM 831 N N . ASP A 1 102 ? -12.989 7.142 -9.588 1.00 75.56 102 ASP A N 1
ATOM 832 C CA . ASP A 1 102 ? -12.417 5.911 -10.151 1.00 75.56 102 ASP A CA 1
ATOM 833 C C . ASP A 1 102 ? -11.114 5.501 -9.461 1.00 75.56 102 ASP A C 1
ATOM 835 O O . ASP A 1 102 ? -10.867 4.315 -9.237 1.00 75.56 102 ASP A O 1
ATOM 839 N N . PHE A 1 103 ? -10.279 6.477 -9.102 1.00 76.44 103 PHE A N 1
ATOM 840 C CA . PHE A 1 103 ? -9.075 6.240 -8.314 1.00 76.44 103 PHE A CA 1
ATOM 841 C C . PHE A 1 103 ? -9.425 5.698 -6.924 1.00 76.44 103 PHE A C 1
ATOM 843 O O . PHE A 1 103 ? -8.836 4.712 -6.493 1.00 76.44 103 PHE A O 1
ATOM 850 N N . LEU A 1 104 ? -10.420 6.285 -6.252 1.00 73.62 104 LEU A N 1
ATOM 851 C CA . LEU A 1 104 ? -10.881 5.837 -4.933 1.00 73.62 104 LEU A CA 1
ATOM 852 C C . LEU A 1 104 ? -11.470 4.423 -4.978 1.00 73.62 104 LEU A C 1
ATOM 854 O O . LEU A 1 104 ? -11.198 3.613 -4.097 1.00 73.62 104 LEU A O 1
ATOM 858 N N . LYS A 1 105 ? -12.207 4.092 -6.040 1.00 76.56 105 LYS A N 1
ATOM 859 C CA . LYS A 1 105 ? -12.709 2.734 -6.260 1.00 76.56 105 LYS A CA 1
ATOM 860 C C . LYS A 1 105 ? -11.567 1.734 -6.466 1.00 76.56 105 LYS A C 1
ATOM 862 O O . LYS A 1 105 ? -11.581 0.649 -5.898 1.00 76.56 105 LYS A O 1
ATOM 867 N N . LYS A 1 106 ? -10.548 2.090 -7.257 1.00 73.81 106 LYS A N 1
ATOM 868 C CA . LYS A 1 106 ? -9.346 1.252 -7.433 1.00 73.81 106 LYS A CA 1
ATOM 869 C C . LYS A 1 106 ? -8.565 1.091 -6.128 1.00 73.81 106 LYS A C 1
ATOM 871 O O . LYS A 1 106 ? -8.038 0.013 -5.878 1.00 73.81 106 LYS A O 1
ATOM 876 N N . LEU A 1 107 ? -8.497 2.145 -5.318 1.00 69.00 107 LEU A N 1
ATOM 877 C CA . LEU A 1 107 ? -7.851 2.136 -4.011 1.00 69.00 107 LEU A CA 1
ATOM 878 C C . LEU A 1 107 ? -8.491 1.109 -3.072 1.00 69.00 107 LEU A C 1
ATOM 880 O O . LEU A 1 107 ? -7.771 0.302 -2.491 1.00 69.00 107 LEU A O 1
ATOM 884 N N . GLU A 1 108 ? -9.820 1.108 -2.976 1.00 69.25 108 GLU A N 1
ATOM 885 C CA . GLU A 1 108 ? -10.575 0.133 -2.181 1.00 69.25 108 GLU A CA 1
ATOM 886 C C . GLU A 1 108 ? -10.210 -1.305 -2.581 1.00 69.25 108 GLU A C 1
ATOM 888 O O . GLU A 1 108 ? -9.739 -2.074 -1.746 1.00 69.25 108 GLU A O 1
ATOM 893 N N . TYR A 1 109 ? -10.273 -1.636 -3.877 1.00 71.81 109 TYR A N 1
ATOM 894 C CA . TYR A 1 109 ? -9.914 -2.976 -4.358 1.00 71.81 109 TYR A CA 1
ATOM 895 C C . TYR A 1 109 ? -8.447 -3.353 -4.122 1.00 71.81 109 TYR A C 1
ATOM 897 O O . TYR A 1 109 ? -8.156 -4.511 -3.819 1.00 71.81 109 TYR A O 1
ATOM 905 N N . LYS A 1 110 ? -7.510 -2.408 -4.269 1.00 70.25 110 LYS A N 1
ATOM 906 C CA . LYS A 1 110 ? -6.082 -2.672 -4.041 1.00 70.25 110 LYS A CA 1
ATOM 907 C C . LYS A 1 110 ? -5.788 -2.935 -2.570 1.00 70.25 110 LYS A C 1
ATOM 909 O O . LYS A 1 110 ? -5.131 -3.926 -2.260 1.00 70.25 110 LYS A O 1
ATOM 914 N N . ILE A 1 111 ? -6.292 -2.084 -1.673 1.00 69.94 111 ILE A N 1
ATOM 915 C CA . ILE A 1 111 ? -6.132 -2.269 -0.226 1.00 69.94 111 ILE A CA 1
ATOM 916 C C . ILE A 1 111 ? -6.788 -3.576 0.208 1.00 69.94 111 ILE A C 1
ATOM 918 O O . ILE A 1 111 ? -6.141 -4.350 0.908 1.00 69.94 111 ILE A O 1
ATOM 922 N N . ASP A 1 112 ? -8.000 -3.874 -0.260 1.00 68.81 112 ASP A N 1
ATOM 923 C CA . ASP A 1 112 ? -8.658 -5.148 0.026 1.00 68.81 112 ASP A CA 1
ATOM 924 C C . ASP A 1 112 ? -7.841 -6.336 -0.488 1.00 68.81 112 ASP A C 1
ATOM 926 O O . ASP A 1 112 ? -7.656 -7.306 0.242 1.00 68.81 112 ASP A O 1
ATOM 930 N N . GLY A 1 113 ? -7.279 -6.264 -1.697 1.00 67.38 113 GLY A N 1
ATOM 931 C CA . GLY A 1 113 ? -6.403 -7.307 -2.238 1.00 67.38 113 GLY A CA 1
ATOM 932 C C . GLY A 1 113 ? -5.168 -7.553 -1.364 1.00 67.38 113 GLY A C 1
ATOM 933 O O . GLY A 1 113 ? -4.873 -8.697 -1.002 1.00 67.38 113 GLY A O 1
ATOM 934 N N . TYR A 1 114 ? -4.489 -6.478 -0.955 1.00 69.56 114 TYR A N 1
ATOM 935 C CA . TYR A 1 114 ? -3.334 -6.539 -0.057 1.00 69.56 114 TYR A CA 1
ATOM 936 C C . TYR A 1 114 ? -3.719 -7.082 1.325 1.00 69.56 114 TYR A C 1
ATOM 938 O O . TYR A 1 114 ? -3.036 -7.950 1.879 1.00 69.56 114 TYR A O 1
ATOM 946 N N . LEU A 1 115 ? -4.851 -6.632 1.868 1.00 67.25 115 LEU A N 1
ATOM 947 C CA . LEU A 1 115 ? -5.346 -7.037 3.176 1.00 67.25 115 LEU A CA 1
ATOM 948 C C . LEU A 1 115 ? -5.903 -8.453 3.190 1.00 67.25 115 LEU A C 1
ATOM 950 O O . LEU A 1 115 ? -5.741 -9.116 4.201 1.00 67.25 115 LEU A O 1
ATOM 954 N N . VAL A 1 116 ? -6.541 -8.957 2.136 1.00 66.88 116 VAL A N 1
ATOM 955 C CA . VAL A 1 116 ? -7.046 -10.342 2.078 1.00 66.88 116 VAL A CA 1
ATOM 956 C C . VAL A 1 116 ? -5.884 -11.328 2.169 1.00 66.88 116 VAL A C 1
ATOM 958 O O . VAL A 1 116 ? -5.927 -12.262 2.972 1.00 66.88 116 VAL A O 1
ATOM 961 N N . ARG A 1 117 ? -4.806 -11.083 1.418 1.00 64.81 117 ARG A N 1
ATOM 962 C CA . ARG A 1 117 ? -3.587 -11.902 1.463 1.00 64.81 117 ARG A CA 1
ATOM 963 C C . ARG A 1 117 ? -2.856 -11.769 2.799 1.00 64.81 117 ARG A C 1
ATOM 965 O O . ARG A 1 117 ? -2.463 -12.773 3.389 1.00 64.81 117 ARG A O 1
ATOM 972 N N . PHE A 1 118 ? -2.775 -10.555 3.342 1.00 66.44 118 PHE A N 1
ATOM 973 C CA . PHE A 1 118 ? -2.209 -10.329 4.671 1.00 66.44 118 PHE A CA 1
ATOM 974 C C . PHE A 1 118 ? -3.047 -10.975 5.796 1.00 66.44 118 PHE A C 1
ATOM 976 O O . PHE A 1 118 ? -2.512 -11.611 6.706 1.00 66.44 118 PHE A O 1
ATOM 983 N N . ASN A 1 119 ? -4.376 -10.866 5.721 1.00 62.59 119 ASN A N 1
ATOM 984 C CA . ASN A 1 119 ? -5.324 -11.427 6.682 1.00 62.59 119 ASN A CA 1
ATOM 985 C C . ASN A 1 119 ? -5.316 -12.951 6.651 1.00 62.59 119 ASN A C 1
ATOM 987 O O . ASN A 1 119 ? -5.496 -13.544 7.704 1.00 62.59 119 ASN A O 1
ATOM 991 N N . ARG A 1 120 ? -5.050 -13.592 5.507 1.00 61.47 120 ARG A N 1
ATOM 992 C CA . ARG A 1 120 ? -4.783 -15.036 5.462 1.00 61.47 120 ARG A CA 1
ATOM 993 C C . ARG A 1 120 ? -3.603 -15.400 6.368 1.00 61.47 120 ARG A C 1
ATOM 995 O O . ARG A 1 120 ? -3.744 -16.307 7.174 1.00 61.47 120 ARG A O 1
ATOM 1002 N N . GLY A 1 121 ? -2.497 -14.652 6.335 1.00 56.94 121 GLY A N 1
ATOM 1003 C CA . GLY A 1 121 ? -1.371 -14.870 7.256 1.00 56.94 121 GLY A CA 1
ATOM 1004 C C . GLY A 1 121 ? -1.719 -14.624 8.730 1.00 56.94 121 GLY A C 1
ATOM 1005 O O . GLY A 1 121 ? -1.256 -15.356 9.602 1.00 56.94 121 GLY A O 1
ATOM 1006 N N . LEU A 1 122 ? -2.584 -13.646 9.029 1.00 57.50 122 LEU A N 1
ATOM 1007 C CA . LEU A 1 122 ? -3.079 -13.407 10.395 1.00 57.50 122 LEU A CA 1
ATOM 1008 C C . LEU A 1 122 ? -4.072 -14.472 10.884 1.00 57.50 122 LEU A C 1
ATOM 1010 O O . LEU A 1 122 ? -4.037 -14.852 12.048 1.00 57.50 122 LEU A O 1
ATOM 1014 N N . VAL A 1 123 ? -4.955 -14.951 10.012 1.00 55.56 123 VAL A N 1
ATOM 1015 C CA . VAL A 1 123 ? -5.917 -16.016 10.314 1.00 55.56 123 VAL A CA 1
ATOM 1016 C C . VAL A 1 123 ? -5.177 -17.335 10.502 1.00 55.56 123 VAL A C 1
ATOM 1018 O O . VAL A 1 123 ? -5.444 -18.037 11.467 1.00 55.56 123 VAL A O 1
ATOM 1021 N N . LEU A 1 124 ? -4.182 -17.635 9.663 1.00 50.38 124 LEU A N 1
ATOM 1022 C CA . LEU A 1 124 ? -3.304 -18.787 9.865 1.00 50.38 124 LEU A CA 1
ATOM 1023 C C . LEU A 1 124 ? -2.508 -18.655 11.169 1.00 50.38 124 LEU A C 1
ATOM 1025 O O . LEU A 1 124 ? -2.375 -19.637 11.886 1.00 50.38 124 LEU A O 1
ATOM 1029 N N . ARG A 1 125 ? -2.040 -17.451 11.541 1.00 51.91 125 ARG A N 1
ATOM 1030 C CA . ARG A 1 125 ? -1.388 -17.205 12.845 1.00 51.91 125 ARG A CA 1
ATOM 1031 C C . ARG A 1 125 ? -2.304 -17.566 14.015 1.00 51.91 125 ARG A C 1
ATOM 1033 O O . ARG A 1 125 ? -1.823 -18.064 15.027 1.00 51.91 125 ARG A O 1
ATOM 1040 N N . ASP A 1 126 ? -3.595 -17.284 13.880 1.00 51.97 126 ASP A N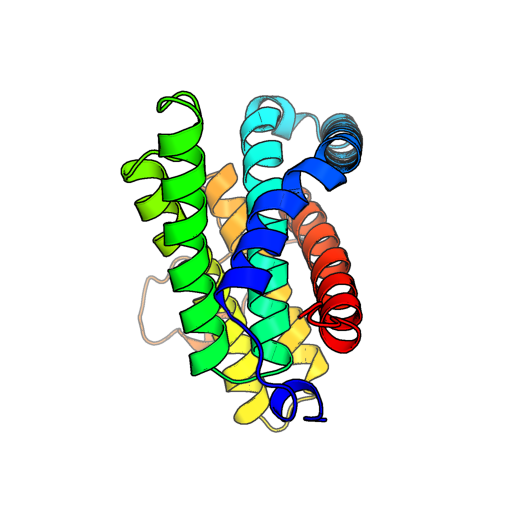 1
ATOM 1041 C CA . ASP A 1 126 ? -4.590 -17.535 14.921 1.00 51.97 126 ASP A CA 1
ATOM 1042 C C . ASP A 1 126 ? -5.121 -18.991 14.896 1.00 51.97 126 ASP A C 1
ATOM 1044 O O . ASP A 1 126 ? -5.683 -19.443 15.893 1.00 51.97 126 ASP A O 1
ATOM 1048 N N . LEU A 1 127 ? -4.921 -19.736 13.794 1.00 52.19 127 LEU A N 1
ATOM 1049 C CA . LEU A 1 127 ? -5.389 -21.119 13.592 1.00 52.19 127 LEU A CA 1
ATOM 1050 C C . LEU A 1 127 ? -4.290 -22.198 13.698 1.00 52.19 127 LEU A C 1
ATOM 1052 O O . LEU A 1 127 ? -4.609 -23.352 13.989 1.00 52.19 127 LEU A O 1
ATOM 1056 N N . GLU A 1 128 ? -3.016 -21.873 13.464 1.00 47.94 128 GLU A N 1
ATOM 1057 C CA . GLU A 1 128 ? -1.935 -22.862 13.369 1.00 47.94 128 GLU A CA 1
ATOM 1058 C C . GLU A 1 128 ? -1.041 -22.977 14.613 1.00 47.94 128 GLU A C 1
ATOM 1060 O O . GLU A 1 128 ? -0.762 -22.024 15.334 1.00 47.94 128 GLU A O 1
ATOM 1065 N N . LYS A 1 129 ? -0.482 -24.185 14.780 1.00 50.84 129 LYS A N 1
ATOM 1066 C CA . LYS A 1 129 ? 0.591 -24.552 15.724 1.00 50.84 129 LYS A CA 1
ATOM 1067 C C . LYS A 1 129 ? 1.996 -24.085 15.272 1.00 50.84 129 LYS A C 1
ATOM 1069 O O . LYS A 1 129 ? 2.996 -24.549 15.818 1.00 50.84 129 LYS A O 1
ATOM 1074 N N . SER A 1 130 ? 2.073 -23.219 14.260 1.00 58.22 130 SER A N 1
ATOM 1075 C CA . SER A 1 130 ? 3.297 -22.667 13.658 1.00 58.22 130 SER A CA 1
ATOM 1076 C C . SER A 1 130 ? 3.746 -21.385 14.379 1.00 58.22 130 SER A C 1
ATOM 1078 O O . SER A 1 130 ? 2.961 -20.754 15.086 1.00 58.22 130 SER A O 1
ATOM 1080 N N . SER A 1 131 ? 5.004 -20.952 14.205 1.00 61.00 131 SER A N 1
ATOM 1081 C CA . SER A 1 131 ? 5.451 -19.669 14.777 1.00 61.00 131 SER A CA 1
ATOM 1082 C C . SER A 1 131 ? 4.720 -18.494 14.098 1.00 61.00 131 SER A C 1
ATOM 1084 O O . SER A 1 131 ? 4.791 -18.377 12.871 1.00 61.00 131 SER A O 1
ATOM 1086 N N . PRO A 1 132 ? 4.089 -17.576 14.860 1.00 64.19 132 PRO A N 1
ATOM 1087 C CA . PRO A 1 132 ? 3.439 -16.367 14.342 1.00 64.19 132 PRO A CA 1
ATOM 1088 C C . PRO A 1 132 ? 4.278 -15.532 13.369 1.00 64.19 132 PRO A C 1
ATOM 1090 O O . PRO A 1 132 ? 3.743 -14.819 12.523 1.00 64.19 132 PRO A O 1
ATOM 1093 N N . GLU A 1 133 ? 5.599 -15.605 13.501 1.00 66.94 133 GLU A N 1
ATOM 1094 C CA . GLU A 1 133 ? 6.552 -14.878 12.671 1.00 66.94 133 GLU A CA 1
ATOM 1095 C C . GLU A 1 133 ? 6.684 -15.465 11.260 1.00 66.94 133 GLU A C 1
ATOM 1097 O O . GLU A 1 133 ? 6.786 -14.717 10.289 1.00 66.94 133 GLU A O 1
ATOM 1102 N N . VAL A 1 134 ? 6.622 -16.793 11.124 1.00 67.12 134 VAL A N 1
ATOM 1103 C CA . VAL A 1 134 ? 6.683 -17.476 9.820 1.00 67.12 134 VAL A CA 1
ATOM 1104 C C . VAL A 1 134 ? 5.475 -17.084 8.972 1.00 67.12 134 VAL A C 1
ATOM 1106 O O . VAL A 1 134 ? 5.620 -16.683 7.822 1.00 67.12 134 VAL A O 1
ATOM 1109 N N . LEU A 1 135 ? 4.289 -17.094 9.575 1.00 67.06 135 LEU A N 1
ATOM 1110 C CA . LEU A 1 135 ? 3.036 -16.777 8.889 1.00 67.06 135 LEU A CA 1
ATOM 1111 C C . LEU A 1 135 ? 2.917 -15.292 8.534 1.00 67.06 135 LEU A C 1
ATOM 1113 O O . LEU A 1 135 ? 2.401 -14.943 7.474 1.00 67.06 135 LEU A O 1
ATOM 1117 N N . PHE A 1 136 ? 3.460 -14.411 9.376 1.00 72.12 136 PHE A N 1
ATOM 1118 C CA . PHE A 1 136 ? 3.596 -12.992 9.052 1.00 72.12 136 PHE A CA 1
ATOM 1119 C C . PHE A 1 136 ? 4.540 -12.762 7.860 1.00 72.12 136 PHE A C 1
ATOM 1121 O O . PHE A 1 136 ? 4.233 -11.957 6.980 1.00 72.12 136 PHE A O 1
ATOM 1128 N N . ASN A 1 137 ? 5.662 -13.486 7.801 1.00 75.69 137 ASN A N 1
ATOM 1129 C CA . ASN A 1 137 ? 6.605 -13.401 6.686 1.00 75.69 137 ASN A CA 1
ATOM 1130 C C . ASN A 1 137 ? 5.984 -13.873 5.363 1.00 75.69 137 ASN A C 1
ATOM 1132 O O . ASN A 1 137 ? 6.187 -13.217 4.342 1.00 75.69 137 ASN A O 1
ATOM 1136 N N . GLU A 1 138 ? 5.206 -14.956 5.374 1.00 73.00 138 GLU A N 1
ATOM 1137 C CA . GLU A 1 138 ? 4.500 -15.428 4.176 1.00 73.00 138 GLU A CA 1
ATOM 1138 C C . GLU A 1 138 ? 3.412 -14.443 3.721 1.00 73.00 138 GLU A C 1
ATOM 1140 O O . GLU A 1 138 ? 3.330 -14.130 2.535 1.00 73.00 138 GLU A O 1
ATOM 1145 N N . ALA A 1 139 ? 2.666 -13.832 4.648 1.00 75.94 139 ALA A N 1
ATOM 1146 C CA . ALA A 1 139 ? 1.703 -12.776 4.312 1.00 75.94 139 ALA A CA 1
ATOM 1147 C C . ALA A 1 139 ? 2.359 -11.560 3.627 1.00 75.94 139 ALA A C 1
ATOM 1149 O O . ALA A 1 139 ? 1.789 -10.989 2.697 1.00 75.94 139 ALA A O 1
ATOM 1150 N N . ILE A 1 140 ? 3.560 -11.163 4.066 1.00 82.19 140 ILE A N 1
ATOM 1151 C CA . ILE A 1 140 ? 4.326 -10.085 3.420 1.00 82.19 140 ILE A CA 1
ATOM 1152 C C . ILE A 1 140 ? 4.722 -10.474 1.998 1.00 82.19 140 ILE A C 1
ATOM 1154 O O . ILE A 1 140 ? 4.642 -9.650 1.088 1.00 82.19 140 ILE A O 1
ATOM 1158 N N . LYS A 1 141 ? 5.164 -11.715 1.797 1.00 80.50 141 LYS A N 1
ATOM 1159 C CA . LYS A 1 141 ? 5.545 -12.171 0.465 1.00 80.50 141 LYS A CA 1
ATOM 1160 C C . LYS A 1 141 ? 4.339 -12.271 -0.473 1.00 80.50 141 LYS A C 1
ATOM 1162 O O . LYS A 1 141 ? 4.459 -11.909 -1.636 1.00 80.50 141 LYS A O 1
ATOM 1167 N N . ASP A 1 142 ? 3.182 -12.723 0.008 1.00 77.69 142 ASP A N 1
ATOM 1168 C CA . ASP A 1 142 ? 1.947 -12.737 -0.788 1.00 77.69 142 ASP A CA 1
ATOM 1169 C C . ASP A 1 142 ? 1.531 -11.318 -1.205 1.00 77.69 142 ASP A C 1
ATOM 1171 O O . ASP A 1 142 ? 1.153 -11.098 -2.356 1.00 77.69 142 ASP A O 1
ATOM 1175 N N . PHE A 1 143 ? 1.654 -10.343 -0.297 1.00 83.12 143 PHE A N 1
ATOM 1176 C CA . PHE A 1 143 ? 1.454 -8.930 -0.623 1.00 83.12 143 PHE A CA 1
ATOM 1177 C C . PHE A 1 143 ? 2.444 -8.477 -1.712 1.00 83.12 143 PHE A C 1
ATOM 1179 O O . PHE A 1 143 ? 2.026 -7.914 -2.722 1.00 83.12 143 PHE A O 1
ATOM 1186 N N . ALA A 1 144 ? 3.736 -8.787 -1.575 1.00 86.50 144 ALA A N 1
ATOM 1187 C CA . ALA A 1 144 ? 4.735 -8.407 -2.573 1.00 86.50 144 ALA A CA 1
ATOM 1188 C C . ALA A 1 144 ? 4.444 -8.979 -3.974 1.00 86.50 144 ALA A C 1
ATOM 1190 O O . ALA A 1 144 ? 4.522 -8.245 -4.960 1.00 86.50 144 ALA A O 1
ATOM 1191 N N . ASN A 1 145 ? 4.053 -10.254 -4.060 1.00 82.38 145 ASN A N 1
ATOM 1192 C CA . ASN A 1 145 ? 3.700 -10.900 -5.325 1.00 82.38 145 ASN A CA 1
ATOM 1193 C C . ASN A 1 145 ? 2.442 -10.287 -5.967 1.00 82.38 145 ASN A C 1
ATOM 1195 O O . ASN A 1 145 ? 2.412 -10.094 -7.182 1.00 82.38 145 ASN A O 1
ATOM 1199 N N . GLU A 1 146 ? 1.412 -9.941 -5.186 1.00 79.81 146 GLU A N 1
ATOM 1200 C CA . GLU A 1 146 ? 0.218 -9.283 -5.740 1.00 79.81 146 GLU A CA 1
ATOM 1201 C C . GLU A 1 146 ? 0.551 -7.882 -6.276 1.00 79.81 146 GLU A C 1
ATOM 1203 O O . GLU A 1 146 ? 0.093 -7.504 -7.353 1.00 79.81 146 GLU A O 1
ATOM 1208 N N . THR A 1 147 ? 1.413 -7.130 -5.589 1.00 84.81 147 THR A N 1
ATOM 1209 C CA . THR A 1 147 ? 1.869 -5.826 -6.090 1.00 84.81 147 THR A CA 1
ATOM 1210 C C . THR A 1 147 ? 2.692 -5.961 -7.369 1.00 84.81 147 THR A C 1
ATOM 1212 O O . THR A 1 147 ? 2.459 -5.232 -8.331 1.00 84.81 147 THR A O 1
ATOM 1215 N N . MET A 1 148 ? 3.607 -6.930 -7.435 1.00 87.06 148 MET A N 1
ATOM 1216 C CA . MET A 1 148 ? 4.354 -7.223 -8.662 1.00 87.06 148 MET A CA 1
ATOM 1217 C C . MET A 1 148 ? 3.409 -7.568 -9.822 1.00 87.06 148 MET A C 1
ATOM 1219 O O . MET A 1 148 ? 3.620 -7.108 -10.946 1.00 87.06 148 MET A O 1
ATOM 1223 N N . LYS A 1 149 ? 2.338 -8.323 -9.555 1.00 83.25 149 LYS A N 1
ATOM 1224 C CA . LYS A 1 149 ? 1.305 -8.640 -10.544 1.00 83.25 149 LYS A CA 1
ATOM 1225 C C . LYS A 1 149 ? 0.555 -7.404 -11.024 1.00 83.25 149 LYS A C 1
ATOM 1227 O O . LYS A 1 149 ? 0.303 -7.300 -12.220 1.00 83.25 149 LYS A O 1
ATOM 1232 N N . TYR A 1 150 ? 0.244 -6.448 -10.150 1.00 82.06 150 TYR A N 1
ATOM 1233 C CA . TYR A 1 150 ? -0.349 -5.179 -10.585 1.00 82.06 150 TYR A CA 1
ATOM 1234 C C . TYR A 1 150 ? 0.571 -4.378 -11.513 1.00 82.06 150 TYR A C 1
ATOM 1236 O O . TYR A 1 150 ? 0.077 -3.746 -12.443 1.00 82.06 150 TYR A O 1
ATOM 1244 N N . ILE A 1 151 ? 1.887 -4.431 -11.288 1.00 84.56 151 ILE A N 1
ATOM 1245 C CA . ILE A 1 151 ? 2.878 -3.708 -12.102 1.00 84.56 151 ILE A CA 1
ATOM 1246 C C . ILE A 1 151 ? 3.116 -4.412 -13.441 1.00 84.56 151 ILE A C 1
ATOM 1248 O O . ILE A 1 151 ? 3.161 -3.783 -14.490 1.00 84.56 151 ILE A O 1
ATOM 1252 N N . THR A 1 152 ? 3.295 -5.730 -13.417 1.00 84.19 152 THR A N 1
ATOM 1253 C CA . THR A 1 152 ? 3.833 -6.477 -14.567 1.00 84.19 152 THR A CA 1
ATOM 1254 C C . THR A 1 152 ? 2.792 -7.315 -15.301 1.00 84.19 152 THR A C 1
ATOM 1256 O O . THR A 1 152 ? 3.068 -7.822 -16.386 1.00 84.19 152 THR A O 1
ATOM 1259 N N . GLY A 1 153 ? 1.624 -7.542 -14.695 1.00 81.00 153 GLY A N 1
ATOM 1260 C CA . GLY A 1 153 ? 0.654 -8.552 -15.121 1.00 81.00 153 GLY A CA 1
ATOM 1261 C C . GLY A 1 153 ? 1.087 -9.999 -14.845 1.00 81.00 153 GLY A C 1
ATOM 1262 O O . GLY A 1 153 ? 0.280 -10.911 -15.015 1.00 81.00 153 GLY A O 1
ATOM 1263 N N . LYS A 1 154 ? 2.329 -10.234 -14.400 1.00 78.94 154 LYS A N 1
ATOM 1264 C CA . LYS A 1 154 ? 2.874 -11.566 -14.114 1.00 78.94 154 LYS A CA 1
ATOM 1265 C C . LYS A 1 154 ? 2.604 -11.947 -12.663 1.00 78.94 154 LYS A C 1
ATOM 1267 O O . LYS A 1 154 ? 2.740 -11.124 -11.766 1.00 78.94 154 LYS A O 1
ATOM 1272 N N . SER A 1 155 ? 2.268 -13.206 -12.410 1.00 72.00 155 SER A N 1
ATOM 1273 C CA . SER A 1 155 ? 2.173 -13.740 -11.051 1.00 72.00 155 SER A CA 1
ATOM 1274 C C . SER A 1 155 ? 3.001 -15.004 -10.930 1.00 72.00 155 SER A C 1
ATOM 1276 O O . SER A 1 155 ? 3.039 -15.804 -11.860 1.00 72.00 155 SER A O 1
ATOM 1278 N N . ARG A 1 156 ? 3.631 -15.194 -9.769 1.00 68.94 156 ARG A N 1
ATOM 1279 C CA . ARG A 1 156 ? 4.287 -16.457 -9.408 1.00 68.94 156 ARG A CA 1
ATOM 1280 C C . ARG A 1 156 ? 3.377 -17.409 -8.637 1.00 68.94 156 ARG A C 1
ATOM 1282 O O . ARG A 1 156 ? 3.799 -18.503 -8.271 1.00 68.94 156 ARG A O 1
ATOM 1289 N N . ALA A 1 157 ? 2.135 -17.004 -8.375 1.00 62.88 157 ALA A N 1
ATOM 1290 C CA . ALA A 1 157 ? 1.125 -17.943 -7.916 1.00 62.88 157 ALA A CA 1
ATOM 1291 C C . ALA A 1 157 ? 0.802 -18.893 -9.076 1.00 62.88 157 ALA A C 1
ATOM 1293 O O . ALA A 1 157 ? 0.506 -18.421 -10.175 1.00 62.88 157 ALA A O 1
ATOM 1294 N N . LYS A 1 158 ? 0.854 -20.211 -8.845 1.00 55.50 158 LYS A N 1
ATOM 1295 C CA . LYS A 1 158 ? 0.373 -21.186 -9.833 1.00 55.50 158 LYS A CA 1
ATOM 1296 C C . LYS A 1 158 ? -1.058 -20.826 -10.247 1.00 55.50 158 LYS A C 1
ATOM 1298 O O . LYS A 1 158 ? -1.897 -20.548 -9.386 1.00 55.50 158 LYS A O 1
ATOM 1303 N N . GLU A 1 159 ? -1.336 -20.835 -11.552 1.00 48.47 159 GLU A N 1
ATOM 1304 C CA . GLU A 1 159 ? -2.714 -20.759 -12.037 1.00 48.47 159 GLU A CA 1
ATOM 1305 C C . GLU A 1 159 ? -3.496 -21.959 -11.498 1.00 48.47 159 GLU A C 1
ATOM 1307 O O . GLU A 1 159 ? -3.098 -23.115 -11.661 1.00 48.47 159 GLU A O 1
ATOM 1312 N N . ILE A 1 160 ? -4.606 -21.670 -10.821 1.00 47.66 160 ILE A N 1
ATOM 1313 C CA . ILE A 1 160 ? -5.516 -22.687 -10.308 1.00 47.66 160 ILE A CA 1
ATOM 1314 C C . ILE A 1 160 ? -6.282 -23.232 -11.507 1.00 47.66 160 ILE A C 1
ATOM 1316 O O . ILE A 1 160 ? -7.125 -22.541 -12.076 1.00 47.66 160 ILE A O 1
ATOM 1320 N N . THR A 1 161 ? -5.987 -24.466 -11.888 1.00 46.00 161 THR A N 1
ATOM 1321 C CA . THR A 1 161 ? -6.797 -25.203 -12.865 1.00 46.00 161 THR A CA 1
ATOM 1322 C C . THR A 1 161 ? -7.818 -26.114 -12.188 1.00 46.00 161 THR A C 1
ATOM 1324 O O . THR A 1 161 ? -8.760 -26.536 -12.852 1.00 46.00 161 THR A O 1
ATOM 1327 N N . ASP A 1 162 ? -7.694 -26.342 -10.871 1.00 44.19 162 ASP A N 1
ATOM 1328 C CA . ASP A 1 162 ? -8.608 -27.181 -10.095 1.00 44.19 162 ASP A CA 1
ATOM 1329 C C . ASP A 1 162 ? -8.723 -26.740 -8.620 1.00 44.19 162 ASP A C 1
ATOM 1331 O O . ASP A 1 162 ? -7.737 -26.343 -7.994 1.00 44.19 162 ASP A O 1
ATOM 1335 N N . TRP A 1 163 ? -9.932 -26.793 -8.054 1.00 47.25 163 TRP A N 1
ATOM 1336 C CA . TRP A 1 163 ? -10.233 -26.308 -6.694 1.00 47.25 163 TRP A CA 1
ATOM 1337 C C . TRP A 1 163 ? -9.738 -27.247 -5.582 1.00 47.25 163 TRP A C 1
ATOM 1339 O O . TRP A 1 163 ? -9.662 -26.831 -4.426 1.00 47.25 163 TRP A O 1
ATOM 1349 N N . GLU A 1 164 ? -9.371 -28.485 -5.920 1.00 47.62 164 GLU A N 1
ATOM 1350 C CA . GLU A 1 164 ? -8.805 -29.468 -4.983 1.00 47.62 164 GLU A CA 1
ATOM 1351 C C . GLU A 1 164 ? -7.347 -29.157 -4.583 1.00 47.62 164 GLU A C 1
ATOM 1353 O O . GLU A 1 164 ? -6.846 -29.693 -3.599 1.00 47.62 164 GLU A O 1
ATOM 1358 N N . ASP A 1 165 ? -6.684 -28.226 -5.279 1.00 49.59 165 ASP A N 1
ATOM 1359 C CA . ASP A 1 165 ? -5.263 -27.898 -5.111 1.00 49.59 165 ASP A CA 1
ATOM 1360 C C . ASP A 1 165 ? -5.008 -26.608 -4.298 1.00 49.59 165 ASP A C 1
ATOM 1362 O O . ASP A 1 165 ? -3.960 -25.970 -4.423 1.00 49.59 165 ASP A O 1
ATOM 1366 N N . ILE A 1 166 ? -5.941 -26.207 -3.426 1.00 47.19 166 ILE A N 1
ATOM 1367 C CA . ILE A 1 166 ? -5.804 -25.013 -2.563 1.00 47.19 166 ILE A CA 1
ATOM 1368 C C . ILE A 1 166 ? -4.518 -25.040 -1.719 1.00 47.19 166 ILE A C 1
ATOM 1370 O O . ILE A 1 166 ? -3.905 -23.992 -1.509 1.00 47.19 166 ILE A O 1
ATOM 1374 N N . ASP A 1 167 ? -4.051 -26.213 -1.290 1.00 46.38 167 ASP A N 1
ATOM 1375 C CA . ASP A 1 167 ? -2.795 -26.340 -0.538 1.00 46.38 167 ASP A CA 1
ATOM 1376 C C . ASP A 1 167 ? -1.559 -25.999 -1.397 1.00 46.38 167 ASP A C 1
ATOM 1378 O O . ASP A 1 167 ? -0.564 -25.479 -0.886 1.00 46.38 167 ASP A O 1
ATOM 1382 N N . LYS A 1 168 ? -1.650 -26.150 -2.727 1.00 48.09 168 LYS A N 1
ATOM 1383 C CA . LYS A 1 168 ? -0.604 -25.746 -3.682 1.00 48.09 168 LYS A CA 1
ATOM 1384 C C . LYS A 1 168 ? -0.568 -24.237 -3.940 1.00 48.09 168 LYS A C 1
ATOM 1386 O O . LYS A 1 168 ? 0.366 -23.764 -4.582 1.00 48.09 168 LYS A O 1
ATOM 1391 N N . LEU A 1 169 ? -1.496 -23.448 -3.379 1.00 47.44 169 LEU A N 1
ATOM 1392 C CA . LEU A 1 169 ? -1.411 -21.975 -3.372 1.00 47.44 169 LEU A CA 1
ATOM 1393 C C . LEU A 1 169 ? -0.165 -21.450 -2.645 1.00 47.44 169 LEU A C 1
ATOM 1395 O O . LEU A 1 169 ? 0.148 -20.265 -2.751 1.00 47.44 169 LEU A O 1
ATOM 1399 N N . GLN A 1 170 ? 0.497 -22.298 -1.855 1.00 49.75 170 GLN A N 1
ATOM 1400 C CA . GLN A 1 170 ? 1.750 -21.981 -1.170 1.00 49.75 170 GLN A CA 1
ATOM 1401 C C . GLN A 1 170 ? 2.993 -22.353 -1.997 1.00 49.75 170 GLN A C 1
ATOM 1403 O O . GLN A 1 170 ? 4.095 -21.903 -1.682 1.00 49.75 170 GLN A O 1
ATOM 1408 N N . GLU A 1 171 ? 2.842 -23.149 -3.061 1.00 51.94 171 GLU A N 1
ATOM 1409 C CA . GLU A 1 171 ? 3.957 -23.585 -3.899 1.00 51.94 171 GLU A CA 1
ATOM 1410 C C . GLU A 1 171 ? 4.346 -22.480 -4.887 1.00 51.94 171 GLU A C 1
ATOM 1412 O O . GLU A 1 171 ? 3.696 -22.261 -5.911 1.00 51.94 171 GLU A O 1
ATOM 1417 N N . ARG A 1 172 ? 5.437 -21.776 -4.576 1.00 58.06 172 ARG A N 1
ATOM 1418 C CA . ARG A 1 172 ? 6.054 -20.778 -5.456 1.00 58.06 172 ARG A CA 1
ATOM 1419 C C . ARG A 1 172 ? 6.931 -21.489 -6.484 1.00 58.06 172 ARG A C 1
ATOM 1421 O O . ARG A 1 172 ? 7.803 -22.270 -6.107 1.00 58.06 172 ARG A O 1
ATOM 1428 N N . THR A 1 173 ? 6.730 -21.221 -7.769 1.00 53.03 173 THR A N 1
ATOM 1429 C CA . THR A 1 173 ? 7.651 -21.678 -8.818 1.00 53.03 173 THR A CA 1
ATOM 1430 C C . THR A 1 173 ? 8.804 -20.671 -8.974 1.00 53.03 173 THR A C 1
ATOM 1432 O O . THR A 1 173 ? 8.572 -19.461 -8.997 1.00 53.03 173 THR A O 1
ATOM 1435 N N . GLU A 1 174 ? 10.038 -21.186 -9.055 1.00 55.97 174 GLU A N 1
ATOM 1436 C CA . GLU A 1 174 ? 11.313 -20.479 -9.343 1.00 55.97 174 GLU A CA 1
ATOM 1437 C C . GLU A 1 174 ? 11.885 -19.554 -8.245 1.00 55.97 174 GLU A C 1
ATOM 1439 O O . GLU A 1 174 ? 11.288 -19.399 -7.182 1.00 55.97 174 GLU A O 1
ATOM 1444 N N . GLU A 1 175 ? 13.090 -19.005 -8.462 1.00 67.31 175 GLU A N 1
ATOM 1445 C CA . GLU A 1 175 ? 13.727 -17.984 -7.606 1.00 67.31 175 GLU A CA 1
ATOM 1446 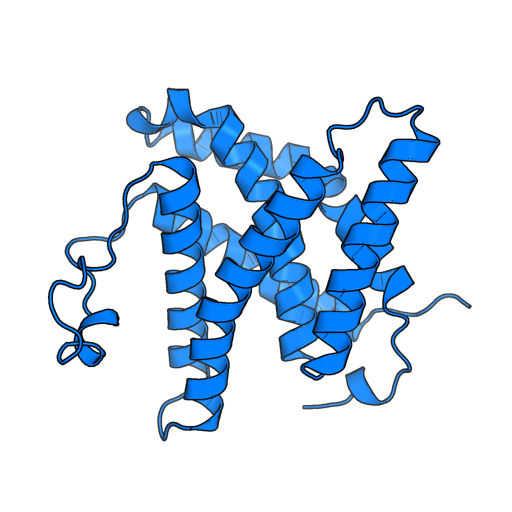C C . GLU A 1 175 ? 12.837 -16.730 -7.467 1.00 67.31 175 GLU A C 1
ATOM 1448 O O . GLU A 1 175 ? 11.989 -16.456 -8.316 1.00 67.31 175 GLU A O 1
ATOM 1453 N N . GLU A 1 176 ? 12.973 -15.975 -6.366 1.00 70.69 176 GLU A N 1
ATOM 1454 C CA . GLU A 1 176 ? 12.182 -14.751 -6.170 1.00 70.69 176 GLU A CA 1
ATOM 1455 C C . GLU A 1 176 ? 12.505 -13.684 -7.220 1.00 70.69 176 GLU A C 1
ATOM 1457 O O . GLU A 1 176 ? 13.664 -13.305 -7.372 1.00 70.69 176 GLU A O 1
ATOM 1462 N N . ASP A 1 177 ? 11.473 -13.165 -7.893 1.00 87.81 177 ASP A N 1
ATOM 1463 C CA . ASP A 1 177 ? 11.607 -12.095 -8.882 1.00 87.81 177 ASP A CA 1
ATOM 1464 C C . ASP A 1 177 ? 12.224 -10.834 -8.250 1.00 87.81 177 ASP A C 1
ATOM 1466 O O . ASP A 1 177 ? 11.898 -10.458 -7.119 1.00 87.81 177 ASP A O 1
ATOM 1470 N N . ALA A 1 178 ? 13.126 -10.161 -8.968 1.00 90.69 178 ALA A N 1
ATOM 1471 C CA . ALA A 1 178 ? 13.851 -9.007 -8.443 1.00 90.69 178 ALA A CA 1
ATOM 1472 C C . ALA A 1 178 ? 12.920 -7.852 -8.018 1.00 90.69 178 ALA A C 1
ATOM 1474 O O . ALA A 1 178 ? 13.195 -7.183 -7.013 1.00 90.69 178 ALA A O 1
ATOM 1475 N N . LEU A 1 179 ? 11.810 -7.638 -8.737 1.00 91.62 179 LEU A N 1
ATOM 1476 C CA . LEU A 1 179 ? 10.794 -6.643 -8.399 1.00 91.62 179 LEU A CA 1
ATOM 1477 C C . LEU A 1 179 ? 9.987 -7.076 -7.169 1.00 91.62 179 LEU A C 1
ATOM 1479 O O . LEU A 1 179 ? 9.759 -6.258 -6.277 1.00 91.62 179 LEU A O 1
ATOM 1483 N N . GLU A 1 180 ? 9.621 -8.357 -7.057 1.00 90.31 180 GLU A N 1
ATOM 1484 C CA . GLU A 1 180 ? 8.988 -8.897 -5.843 1.00 90.31 180 GLU A CA 1
ATOM 1485 C C . GLU A 1 180 ? 9.889 -8.688 -4.616 1.00 90.31 180 GLU A C 1
ATOM 1487 O O . GLU A 1 180 ? 9.435 -8.179 -3.591 1.00 90.31 180 GLU A O 1
ATOM 1492 N N . GLN A 1 181 ? 11.185 -9.002 -4.720 1.00 91.06 181 GLN A N 1
ATOM 1493 C CA . GLN A 1 181 ? 12.149 -8.800 -3.633 1.00 91.06 181 GLN A CA 1
ATOM 1494 C C . GLN A 1 181 ? 12.321 -7.322 -3.264 1.00 91.06 181 GLN A C 1
ATOM 1496 O O . GLN A 1 181 ? 12.537 -6.982 -2.095 1.00 91.06 181 GLN A O 1
ATOM 1501 N N . TYR A 1 182 ? 12.289 -6.429 -4.256 1.00 93.94 182 TYR A N 1
ATOM 1502 C CA . TYR A 1 182 ? 12.327 -4.985 -4.041 1.00 93.94 182 TYR A CA 1
ATOM 1503 C C . TYR A 1 182 ? 11.103 -4.516 -3.241 1.00 93.94 182 TYR A C 1
ATOM 1505 O O . TYR A 1 182 ? 11.252 -3.879 -2.195 1.00 93.94 182 TYR A O 1
ATOM 1513 N N . ILE A 1 183 ? 9.906 -4.927 -3.663 1.00 92.25 183 ILE A N 1
ATOM 1514 C CA . ILE A 1 183 ? 8.645 -4.617 -2.980 1.00 92.25 183 ILE A CA 1
ATOM 1515 C C . ILE A 1 183 ? 8.633 -5.196 -1.559 1.00 92.25 183 ILE A C 1
ATOM 1517 O O . ILE A 1 183 ? 8.291 -4.499 -0.600 1.00 92.25 183 ILE A O 1
ATOM 1521 N N . ASN A 1 184 ? 9.057 -6.453 -1.398 1.00 90.62 184 ASN A N 1
ATOM 1522 C CA . ASN A 1 184 ? 9.115 -7.140 -0.109 1.00 90.62 184 ASN A CA 1
ATOM 1523 C C . ASN A 1 184 ? 9.970 -6.366 0.904 1.00 90.62 184 ASN A C 1
ATOM 1525 O O . ASN A 1 184 ? 9.558 -6.173 2.050 1.00 90.62 184 ASN A O 1
ATOM 1529 N N . ARG A 1 185 ? 11.133 -5.861 0.469 1.00 91.62 185 ARG A N 1
ATOM 1530 C CA . ARG A 1 185 ? 12.009 -5.015 1.293 1.00 91.62 185 ARG A CA 1
ATOM 1531 C C . ARG A 1 185 ? 11.308 -3.735 1.744 1.00 91.62 185 ARG A C 1
ATOM 1533 O O . ARG A 1 185 ? 11.381 -3.406 2.927 1.00 91.62 185 ARG A O 1
ATOM 1540 N N . GLY A 1 186 ? 10.581 -3.069 0.846 1.00 91.06 186 GLY A N 1
ATOM 1541 C CA . GLY A 1 186 ? 9.768 -1.899 1.186 1.00 91.06 186 GLY A CA 1
ATOM 1542 C C . GLY A 1 186 ? 8.720 -2.211 2.259 1.00 91.06 186 GLY A C 1
ATOM 1543 O O . GLY A 1 186 ? 8.656 -1.537 3.287 1.00 91.06 186 GLY A O 1
ATOM 1544 N N . ILE A 1 187 ? 7.955 -3.290 2.083 1.00 91.00 187 ILE A N 1
ATOM 1545 C CA . ILE A 1 187 ? 6.926 -3.714 3.049 1.00 91.00 187 ILE A CA 1
ATOM 1546 C C . ILE A 1 187 ? 7.545 -4.026 4.423 1.00 91.00 187 ILE A C 1
ATOM 1548 O O . ILE A 1 187 ? 7.047 -3.570 5.458 1.00 91.00 187 ILE A O 1
ATOM 1552 N N . ARG A 1 188 ? 8.664 -4.768 4.443 1.00 89.69 188 ARG A N 1
ATOM 1553 C CA . ARG A 1 188 ? 9.406 -5.111 5.670 1.00 89.69 188 ARG A CA 1
ATOM 1554 C C . ARG A 1 188 ? 9.943 -3.889 6.406 1.00 89.69 188 ARG A C 1
ATOM 1556 O O . ARG A 1 188 ? 10.114 -3.960 7.620 1.00 89.69 188 ARG A O 1
ATOM 1563 N N . GLN A 1 189 ? 10.195 -2.792 5.702 1.00 91.31 189 GLN A N 1
ATOM 1564 C CA . GLN A 1 189 ? 10.613 -1.534 6.303 1.00 91.31 189 GLN A CA 1
ATOM 1565 C C . GLN A 1 189 ? 9.424 -0.764 6.896 1.00 91.31 189 GLN A C 1
ATOM 1567 O O . GLN A 1 189 ? 9.482 -0.347 8.054 1.00 91.31 189 GLN A O 1
ATOM 1572 N N . PHE A 1 190 ? 8.344 -0.579 6.133 1.00 92.88 190 PHE A N 1
ATOM 1573 C CA . PHE A 1 190 ? 7.260 0.321 6.536 1.00 92.88 190 PHE A CA 1
ATOM 1574 C C . PHE A 1 190 ? 6.356 -0.253 7.633 1.00 92.88 190 PHE A C 1
ATOM 1576 O O . PHE A 1 190 ? 5.945 0.499 8.517 1.00 92.88 190 PHE A O 1
ATOM 1583 N N . ILE A 1 191 ? 6.065 -1.563 7.649 1.00 89.88 191 ILE A N 1
ATOM 1584 C CA . ILE A 1 191 ? 5.189 -2.137 8.692 1.00 89.88 191 ILE A CA 1
ATOM 1585 C C . ILE A 1 191 ? 5.768 -1.924 10.110 1.00 89.88 191 ILE A C 1
ATOM 1587 O O . ILE A 1 191 ? 5.049 -1.431 10.982 1.00 89.88 191 ILE A O 1
ATOM 1591 N N . PRO A 1 192 ? 7.040 -2.257 10.410 1.00 88.62 192 PRO A N 1
ATOM 1592 C CA . PRO A 1 192 ? 7.614 -1.986 11.728 1.00 88.62 192 PRO A CA 1
ATOM 1593 C C . PRO A 1 192 ? 7.623 -0.498 12.091 1.00 88.62 192 PRO A C 1
ATOM 1595 O O . PRO A 1 192 ? 7.270 -0.162 13.222 1.00 88.62 192 PRO A O 1
ATOM 1598 N N . GLN A 1 193 ? 7.956 0.375 11.135 1.00 91.44 193 GLN A N 1
ATOM 1599 C CA . GLN A 1 193 ? 7.989 1.826 11.339 1.00 91.44 193 GLN A CA 1
ATOM 1600 C C . GLN A 1 193 ? 6.613 2.370 11.733 1.00 91.44 193 GLN A C 1
ATOM 1602 O O . GLN A 1 193 ? 6.482 3.046 12.754 1.00 91.44 193 GLN A O 1
ATOM 1607 N N . PHE A 1 194 ? 5.561 2.006 10.996 1.00 91.81 194 PHE A N 1
ATOM 1608 C CA . PHE A 1 194 ? 4.200 2.411 11.338 1.00 91.81 194 PHE A CA 1
ATOM 1609 C C . PHE A 1 194 ? 3.730 1.813 12.661 1.00 91.81 194 PHE A C 1
ATOM 1611 O O . PHE A 1 194 ? 3.090 2.504 13.450 1.00 91.81 194 PHE A O 1
ATOM 1618 N N . LYS A 1 195 ? 4.076 0.556 12.967 1.00 88.25 195 LYS A N 1
ATOM 1619 C CA . LYS A 1 195 ? 3.754 -0.034 14.276 1.00 88.25 195 LYS A CA 1
ATOM 1620 C C . LYS A 1 195 ? 4.380 0.750 15.428 1.00 88.25 195 LYS A C 1
ATOM 1622 O O . LYS A 1 195 ? 3.732 0.939 16.457 1.00 88.25 195 LYS A O 1
ATOM 1627 N N . GLU A 1 196 ? 5.635 1.161 15.291 1.00 89.19 196 GLU A N 1
ATOM 1628 C CA . GLU A 1 196 ? 6.316 1.976 16.296 1.00 89.19 196 GLU A CA 1
ATOM 1629 C C . GLU A 1 196 ? 5.677 3.360 16.414 1.00 89.19 196 GLU A C 1
ATOM 1631 O O . GLU A 1 196 ? 5.315 3.778 17.517 1.00 89.19 196 GLU A O 1
ATOM 1636 N N . HIS A 1 197 ? 5.451 4.022 15.279 1.00 88.00 197 HIS A N 1
ATOM 1637 C CA . HIS A 1 197 ? 4.798 5.323 15.227 1.00 88.00 197 HIS A CA 1
ATOM 1638 C C . HIS A 1 197 ? 3.425 5.286 15.906 1.00 88.00 197 HIS A C 1
ATOM 1640 O O . HIS A 1 197 ? 3.156 6.073 16.812 1.00 88.00 197 HIS A O 1
ATOM 1646 N N . PHE A 1 198 ? 2.579 4.315 15.553 1.00 86.19 198 PHE A N 1
ATOM 1647 C CA . PHE A 1 198 ? 1.236 4.212 16.110 1.00 86.19 198 PHE A CA 1
ATOM 1648 C C . PHE A 1 198 ? 1.228 3.907 17.604 1.00 86.19 198 PHE A C 1
ATOM 1650 O O . PHE A 1 198 ? 0.441 4.502 18.332 1.00 86.19 198 PHE A O 1
ATOM 1657 N N . ARG A 1 199 ? 2.153 3.094 18.128 1.00 82.25 199 ARG A N 1
ATOM 1658 C CA . ARG A 1 199 ? 2.280 2.913 19.591 1.00 82.25 199 ARG A CA 1
ATOM 1659 C C . ARG A 1 199 ? 2.512 4.236 20.327 1.00 82.25 199 ARG A C 1
ATOM 1661 O O . ARG A 1 199 ? 1.992 4.421 21.433 1.00 82.25 199 ARG A O 1
ATOM 1668 N N . ASN A 1 200 ? 3.250 5.143 19.694 1.00 79.19 200 ASN A N 1
ATOM 1669 C CA . ASN A 1 200 ? 3.619 6.447 20.232 1.00 79.19 200 ASN A CA 1
ATOM 1670 C C . ASN A 1 200 ? 2.682 7.580 19.799 1.00 79.19 200 ASN A C 1
ATOM 1672 O O . ASN A 1 200 ? 2.856 8.703 20.271 1.00 79.19 200 ASN A O 1
ATOM 1676 N N . PHE A 1 201 ? 1.674 7.294 18.969 1.00 73.94 201 PHE A N 1
ATOM 1677 C CA . PHE A 1 201 ? 0.726 8.284 18.470 1.00 73.94 201 PHE A CA 1
ATOM 1678 C C . PHE A 1 201 ? 0.031 8.955 19.657 1.00 73.94 201 PHE A C 1
ATOM 1680 O O . PHE A 1 201 ? -0.714 8.327 20.426 1.00 73.94 201 PHE A O 1
ATOM 1687 N N . LYS A 1 202 ? 0.352 10.232 19.861 1.00 61.34 202 LYS A N 1
ATOM 1688 C CA . LYS A 1 202 ? -0.335 11.102 20.808 1.00 61.34 202 LYS A CA 1
ATOM 1689 C C . LYS A 1 202 ? -1.384 11.854 20.009 1.00 61.34 202 LYS A C 1
ATOM 1691 O O . LYS A 1 202 ? -1.060 12.521 19.036 1.00 61.34 202 LYS A O 1
ATOM 1696 N N . ILE A 1 203 ? -2.638 11.693 20.410 1.00 54.94 203 ILE A N 1
ATOM 1697 C CA . ILE A 1 203 ? -3.732 12.502 19.890 1.00 54.94 203 ILE A CA 1
ATOM 1698 C C . ILE A 1 203 ? -3.559 13.870 20.542 1.00 54.94 203 ILE A C 1
ATOM 1700 O O . ILE A 1 203 ? -3.786 13.995 21.745 1.00 54.94 203 ILE A O 1
ATOM 1704 N N . GLU A 1 204 ? -3.076 14.853 19.788 1.00 45.38 204 GLU A N 1
ATOM 1705 C CA . GLU A 1 204 ? -3.218 16.247 20.201 1.00 45.38 204 GLU A CA 1
ATOM 1706 C C . GLU A 1 204 ? -4.712 16.583 20.121 1.00 45.38 204 GLU A C 1
ATOM 1708 O O . GLU A 1 204 ? -5.359 16.386 19.087 1.00 45.38 204 GLU A O 1
ATOM 1713 N N . SER A 1 205 ? -5.259 16.927 21.286 1.00 38.25 205 SER A N 1
ATOM 1714 C CA . SER A 1 205 ? -6.654 17.300 21.528 1.00 38.25 205 SER A CA 1
ATOM 1715 C C . SER A 1 205 ? -6.918 18.745 21.152 1.00 38.25 205 SER A C 1
ATOM 1717 O O . SER A 1 205 ? -6.084 19.579 21.574 1.00 38.25 205 SER A O 1
#

Organism: NCBI:txid1817823

Sequence (205 aa):
MFNFLKKKVNPFQIAAYLAMEPSKYMEGIEKSATDFLDKNPEYRDLRNQILDEMQWIIIACGVISIRILSDIKTSKEVEQQLLVVYSRIHETNNKKTPFTPDFLKKLEYKIDGYLVRFNRGLVLRDLEKSSPEVLFNEAIKDFANETMKYITGKSRAKEITDWEDIDKLQERTEEEDALEQYINRGIRQFIPQFKEHFRNFKIES

Foldseek 3Di:
DAVLVVDPDDLLVLLLVLLCVLVVCLVVQLVLLVVLCVVVVVCVVLSVVSSVLLSLLLSLLLLVLCVVRHPPVSSVSNLVSNLVNLVVVCVVVVNPDPSDPVVSVVSVVLSCQLVVLQVQLVVCLVVDPDPNVVSNLRSLLSSLQVSVCVRPVDGQQPDDPDPVCPVSSSPGPDDDDSSSVSSSVSSVPNNVVSNVCSVVDDPPD

pLDDT: mean 77.69, std 15.45, range [38.25, 96.94]